Protein AF-A0A849S015-F1 (afdb_monomer)

pLDDT: mean 85.41, std 16.48, range [26.69, 97.62]

Sequence (329 aa):
MKKHLLSAALMAMSLTGFSGNSMAWGPSTTPDLELFMSGATAMDNAITAMFDNLCENTVAEPKDYYRDGTAGASYRAFFCTLTPAKIPGLSASKKVLFIKRSAGGSAQGVNPLVEEAKIDALNIFNNNCVETAVGSRTWNCTINNPNDLLKKNPNIGISDVDPFMFRGPNTPDGFSPITQAGTQLLEIRPVAALLFGLPVTNGLYEALQIVQIDKGTLPSTCTIGSYTEACMPSLSTHQIASLISGQVKKWSEFNVSFNGKNYPLTQYPGVTLPGSDLVHFCKRVAGSGTGAQQYAKFLNSPCTRCALPPIEISADNPIDGPRVLGNSG

Radius of gyration: 27.96 Å; Cα contacts (8 Å, |Δi|>4): 583; chains: 1; bounding box: 60×90×100 Å

Nearest PDB structures (foldseek):
  5d4b-assembly2_B  TM=4.565E-01  e=9.106E-01  Mus musculus
  5d4b-assembly1_A  TM=3.848E-01  e=8.058E-01  Mus musculus
  4zni-assembly1_A  TM=2.402E-01  e=6.707E-01  Oshimavirus P7426
  6mab-assembly1_A  TM=2.841E-01  e=2.016E+00  Chlamydia trachomatis L2/434/Bu
  4zhi-assembly2_B  TM=2.023E-01  e=5.363E+00  Homo sapiens

Solvent-accessible surface area (backbone atoms only — not comparable to full-atom values): 19181 Å² total; per-residue (Å²): 136,85,90,89,82,89,82,89,83,88,80,87,78,80,79,80,66,80,82,65,77,83,56,94,64,52,73,81,63,75,58,78,40,79,45,39,34,24,4,33,53,90,50,49,66,59,52,50,54,47,47,70,64,40,34,39,75,41,96,92,39,51,49,36,39,37,29,36,78,50,94,83,46,46,31,38,34,38,40,26,33,36,36,40,89,58,36,83,88,45,92,58,70,40,38,35,34,38,35,40,29,33,58,71,26,10,36,44,18,36,53,33,61,63,66,71,35,64,42,74,36,76,41,82,58,71,75,44,53,39,67,76,44,95,89,64,46,33,26,37,30,56,80,87,52,80,73,34,41,40,78,40,64,45,79,40,57,37,49,77,47,67,65,67,51,31,22,76,86,22,30,29,89,98,55,79,56,45,42,75,72,46,51,69,76,52,90,85,75,94,84,80,88,82,88,83,82,85,88,72,54,70,65,59,48,33,39,41,29,55,56,29,30,77,68,62,79,26,54,82,83,52,59,80,79,46,82,48,78,78,41,57,61,83,78,54,62,65,62,50,28,33,51,51,40,40,74,35,19,31,42,68,64,41,64,46,78,56,96,94,39,77,39,32,48,65,73,40,87,90,42,76,73,66,99,55,58,54,31,77,44,80,41,53,36,47,13,29,24,71,40,38,49,51,34,38,74,49,30,38,25,79,80,46,95,86,34,50,65,67,50,69,73,44,68,92,78,52,91,75,41,34,41,26,43,76,38,84,123

Mean predicted aligned error: 8.91 Å

Structure (mmCIF, N/CA/C/O backbone):
data_AF-A0A849S015-F1
#
_entry.id   AF-A0A849S015-F1
#
loop_
_atom_site.group_PDB
_atom_site.id
_atom_site.type_symbol
_atom_site.label_atom_id
_atom_site.label_alt_id
_atom_site.label_comp_id
_atom_site.label_asym_id
_atom_site.label_entity_id
_atom_site.label_seq_id
_atom_site.pdbx_PDB_ins_code
_atom_site.Cartn_x
_atom_site.Cartn_y
_atom_site.Cartn_z
_atom_site.occupancy
_atom_site.B_iso_or_equiv
_atom_site.auth_seq_id
_atom_site.auth_comp_id
_atom_site.auth_asym_id
_atom_site.auth_atom_id
_atom_site.pdbx_PDB_model_num
ATOM 1 N N . MET A 1 1 ? 19.495 65.029 -60.255 1.00 34.22 1 MET A N 1
ATOM 2 C CA . MET A 1 1 ? 18.711 64.360 -61.316 1.00 34.22 1 MET A CA 1
ATOM 3 C C . MET A 1 1 ? 18.109 63.077 -60.757 1.00 34.22 1 MET A C 1
ATOM 5 O O . MET A 1 1 ? 18.848 62.294 -60.190 1.00 34.22 1 MET A O 1
ATOM 9 N N . LYS A 1 2 ? 16.786 62.937 -60.929 1.00 30.64 2 LYS A N 1
ATOM 10 C CA . LYS A 1 2 ? 15.912 61.744 -60.860 1.00 30.64 2 LYS A CA 1
ATOM 11 C C . LYS A 1 2 ? 15.827 60.906 -59.563 1.00 30.64 2 LYS A C 1
ATOM 13 O O . LYS A 1 2 ? 16.714 60.146 -59.209 1.00 30.64 2 LYS A O 1
ATOM 18 N N . LYS A 1 3 ? 14.642 61.023 -58.946 1.00 34.97 3 LYS A N 1
ATOM 19 C CA . LYS A 1 3 ? 13.979 60.094 -58.013 1.00 34.97 3 LYS A CA 1
ATOM 20 C C . LYS A 1 3 ? 13.543 58.814 -58.743 1.00 34.97 3 LYS A C 1
ATOM 22 O O . LYS A 1 3 ? 13.120 58.942 -59.885 1.00 34.97 3 LYS A O 1
ATOM 27 N N . HIS A 1 4 ? 13.476 57.678 -58.040 1.00 31.83 4 HIS A N 1
ATOM 28 C CA . HIS A 1 4 ? 12.376 56.704 -58.143 1.00 31.83 4 HIS A CA 1
ATOM 29 C C . HIS A 1 4 ? 12.172 55.972 -56.800 1.00 31.83 4 HIS A C 1
ATOM 31 O O . HIS A 1 4 ? 13.123 55.682 -56.083 1.00 31.83 4 HIS A O 1
ATOM 37 N N . LEU A 1 5 ? 10.895 55.776 -56.469 1.00 33.75 5 LEU A N 1
ATOM 38 C CA . LEU A 1 5 ? 10.288 55.172 -55.276 1.00 33.75 5 LEU A CA 1
ATOM 39 C C . LEU A 1 5 ? 9.771 53.750 -55.602 1.00 33.75 5 LEU A C 1
ATOM 41 O O . LEU A 1 5 ? 9.531 53.484 -56.778 1.00 33.75 5 LEU A O 1
ATOM 45 N N . LEU A 1 6 ? 9.450 52.977 -54.541 1.00 32.50 6 LEU A N 1
ATOM 46 C CA . LEU A 1 6 ? 8.615 51.741 -54.461 1.00 32.50 6 LEU A CA 1
ATOM 47 C C . LEU A 1 6 ? 9.339 50.416 -54.823 1.00 32.50 6 LEU A C 1
ATOM 49 O O . LEU A 1 6 ? 10.127 50.404 -55.753 1.00 32.50 6 LEU A O 1
ATOM 53 N N . SER A 1 7 ? 9.150 49.247 -54.183 1.00 28.83 7 SER A N 1
ATOM 54 C CA . SER A 1 7 ? 8.175 48.754 -53.190 1.00 28.83 7 SER A CA 1
ATOM 55 C C . SER A 1 7 ? 8.634 47.418 -52.546 1.00 28.83 7 SER A C 1
ATOM 57 O O . SER A 1 7 ? 9.369 46.659 -53.163 1.00 28.83 7 SER A O 1
ATOM 59 N N . ALA A 1 8 ? 8.138 47.171 -51.323 1.00 27.78 8 ALA A N 1
ATOM 60 C CA . ALA A 1 8 ? 7.827 45.927 -50.584 1.00 27.78 8 ALA A CA 1
ATOM 61 C C . ALA A 1 8 ? 8.315 44.525 -51.041 1.00 27.78 8 ALA A C 1
ATOM 63 O O . ALA A 1 8 ? 8.028 44.102 -52.154 1.00 27.78 8 ALA A O 1
ATOM 64 N N . ALA A 1 9 ? 8.790 43.718 -50.074 1.00 26.69 9 ALA A N 1
ATOM 65 C CA . ALA A 1 9 ? 8.312 42.339 -49.867 1.00 26.69 9 ALA A CA 1
ATOM 66 C C . ALA A 1 9 ? 8.633 41.824 -48.446 1.00 26.69 9 ALA A C 1
ATOM 68 O O . ALA A 1 9 ? 9.772 41.874 -47.987 1.00 26.69 9 ALA A O 1
ATOM 69 N N . LEU A 1 10 ? 7.594 41.325 -47.770 1.00 28.83 10 LEU A N 1
ATOM 70 C CA . LEU A 1 10 ? 7.641 40.520 -46.552 1.00 28.83 10 LEU A CA 1
ATOM 71 C C . LEU A 1 10 ? 8.342 39.175 -46.797 1.00 28.83 10 LEU A C 1
ATOM 73 O O . LEU A 1 10 ? 8.075 38.526 -47.805 1.00 28.83 10 LEU A O 1
ATOM 77 N N . MET A 1 11 ? 9.075 38.677 -45.798 1.00 29.56 11 MET A N 1
ATOM 78 C CA . MET A 1 11 ? 9.026 37.249 -45.467 1.00 29.56 11 MET A CA 1
ATOM 79 C C . MET A 1 11 ? 9.349 37.030 -43.985 1.00 29.56 11 MET A C 1
ATOM 81 O O . MET A 1 11 ? 10.497 36.884 -43.574 1.00 29.56 11 MET A O 1
ATOM 85 N N . ALA A 1 12 ? 8.291 37.019 -43.173 1.00 31.31 12 ALA A N 1
ATOM 86 C CA . ALA A 1 12 ? 8.286 36.305 -41.910 1.00 31.31 12 ALA A CA 1
ATOM 87 C C . ALA A 1 12 ? 8.310 34.808 -42.247 1.00 31.31 12 ALA A C 1
ATOM 89 O O . ALA A 1 12 ? 7.298 34.256 -42.672 1.00 31.31 12 ALA A O 1
ATOM 90 N N . MET A 1 13 ? 9.465 34.160 -42.107 1.00 31.84 13 MET A N 1
ATOM 91 C CA . MET A 1 13 ? 9.516 32.702 -42.069 1.00 31.84 13 MET A CA 1
ATOM 92 C C . MET A 1 13 ? 9.289 32.255 -40.631 1.00 31.84 13 MET A C 1
ATOM 94 O O . MET A 1 13 ? 10.178 32.269 -39.783 1.00 31.84 13 MET A O 1
ATOM 98 N N . SER A 1 14 ? 8.038 31.883 -40.389 1.00 32.19 14 SER A N 1
ATOM 99 C CA . SER A 1 14 ? 7.600 31.004 -39.321 1.00 32.19 14 SER A CA 1
ATOM 100 C C . SER A 1 14 ? 8.432 29.720 -39.321 1.00 32.19 14 SER A C 1
ATOM 102 O O . SER A 1 14 ? 8.139 28.774 -40.051 1.00 32.19 14 SER A O 1
ATOM 104 N N . LEU A 1 15 ? 9.445 29.655 -38.462 1.00 31.91 15 LEU A N 1
ATOM 105 C CA . LEU A 1 15 ? 9.939 28.385 -37.944 1.00 31.91 15 LEU A CA 1
ATOM 106 C C . LEU A 1 15 ? 8.984 27.938 -36.836 1.00 31.91 15 LEU A C 1
ATOM 108 O O . LEU A 1 15 ? 9.308 27.946 -35.653 1.00 31.91 15 LEU A O 1
ATOM 112 N N . THR A 1 16 ? 7.787 27.506 -37.237 1.00 34.41 16 THR A N 1
ATOM 113 C CA . THR A 1 16 ? 7.068 26.456 -36.511 1.00 34.41 16 THR A CA 1
ATOM 114 C C . THR A 1 16 ? 7.844 25.160 -36.738 1.00 34.41 16 THR A C 1
ATOM 116 O O . THR A 1 16 ? 7.446 24.293 -37.514 1.00 34.41 16 THR A O 1
ATOM 119 N N . GLY A 1 17 ? 9.028 25.084 -36.131 1.00 31.55 17 GLY A N 1
ATOM 120 C CA . GLY A 1 17 ? 9.749 23.840 -35.960 1.00 31.55 17 GLY A CA 1
ATOM 121 C C . GLY A 1 17 ? 8.963 23.027 -34.952 1.00 31.55 17 GLY A C 1
ATOM 122 O O . GLY A 1 17 ? 8.793 23.451 -33.812 1.00 31.55 17 GLY A O 1
ATOM 123 N N . PHE A 1 18 ? 8.433 21.899 -35.404 1.00 34.56 18 PHE A N 1
ATOM 124 C CA . PHE A 1 18 ? 7.839 20.883 -34.556 1.00 34.56 18 PHE A CA 1
ATOM 125 C C . PHE A 1 18 ? 8.774 20.626 -33.370 1.00 34.56 18 PHE A C 1
ATOM 127 O O . PHE A 1 18 ? 9.869 20.091 -33.539 1.00 34.56 18 PHE A O 1
ATOM 134 N N . SER A 1 19 ? 8.352 21.022 -32.171 1.00 34.88 19 SER A N 1
ATOM 135 C CA . SER A 1 19 ? 8.912 20.509 -30.930 1.00 34.88 19 SER A CA 1
ATOM 136 C C . SER A 1 19 ? 8.559 19.025 -30.874 1.00 34.88 19 SER A C 1
ATOM 138 O O . SER A 1 19 ? 7.511 18.642 -30.355 1.00 34.88 19 SER A O 1
ATOM 140 N N . GLY A 1 20 ? 9.385 18.189 -31.502 1.00 40.59 20 GLY A N 1
ATOM 141 C CA . GLY A 1 20 ? 9.352 16.755 -31.263 1.00 40.59 20 GLY A CA 1
ATOM 142 C C . GLY A 1 20 ? 9.589 16.509 -29.776 1.00 40.59 20 GLY A C 1
ATOM 143 O O . GLY A 1 20 ? 10.428 17.176 -29.169 1.00 40.59 20 GLY A O 1
ATOM 144 N N . ASN A 1 21 ? 8.833 15.583 -29.184 1.00 42.88 21 ASN A N 1
ATOM 145 C CA . ASN A 1 21 ? 9.059 15.130 -27.814 1.00 42.88 21 ASN A CA 1
ATOM 146 C C . ASN A 1 21 ? 10.525 14.679 -27.694 1.00 42.88 21 ASN A C 1
ATOM 148 O O . ASN A 1 21 ? 10.929 13.686 -28.296 1.00 42.88 21 ASN A O 1
ATOM 152 N N . SER A 1 22 ? 11.338 15.456 -26.980 1.00 39.03 22 SER A N 1
ATOM 153 C CA . SER A 1 22 ? 12.787 15.275 -26.856 1.00 39.03 22 SER A CA 1
ATOM 154 C C . SER A 1 22 ? 13.111 14.129 -25.886 1.00 39.03 22 SER A C 1
ATOM 156 O O . SER A 1 22 ? 13.629 14.360 -24.793 1.00 39.03 22 SER A O 1
ATOM 158 N N . MET A 1 23 ? 12.783 12.885 -26.244 1.00 51.78 23 MET A N 1
ATOM 159 C CA . MET A 1 23 ? 13.174 11.712 -25.448 1.00 51.78 23 MET A CA 1
ATOM 160 C C . MET A 1 23 ? 14.702 11.594 -25.408 1.00 51.78 23 MET A C 1
ATOM 162 O O . MET A 1 23 ? 15.351 11.736 -26.443 1.00 51.78 23 MET A O 1
ATOM 166 N N . ALA A 1 24 ? 15.296 11.384 -24.224 1.00 50.00 24 ALA A N 1
ATOM 167 C CA . ALA A 1 24 ? 16.752 11.220 -24.103 1.00 50.00 24 ALA A CA 1
ATOM 168 C C . ALA A 1 24 ? 17.221 9.954 -24.833 1.00 50.00 24 ALA A C 1
ATOM 170 O O . ALA A 1 24 ? 18.270 9.950 -25.475 1.00 50.00 24 ALA A O 1
ATOM 171 N N . TRP A 1 25 ? 16.381 8.920 -24.795 1.00 59.88 25 TRP A N 1
ATOM 172 C CA . TRP A 1 25 ? 16.496 7.706 -25.586 1.00 59.88 25 TRP A CA 1
ATOM 173 C C . TRP A 1 25 ? 15.295 7.627 -26.536 1.00 59.88 25 TRP A C 1
ATOM 175 O O . TRP A 1 25 ? 14.149 7.573 -26.102 1.00 59.88 25 TRP A O 1
ATOM 185 N N . GLY A 1 26 ? 15.539 7.655 -27.851 1.00 56.97 26 GLY A N 1
ATOM 186 C CA . GLY A 1 26 ? 14.467 7.539 -28.849 1.00 56.97 26 GLY A CA 1
ATOM 187 C C . GLY A 1 26 ? 13.719 6.200 -28.739 1.00 56.97 26 GLY A C 1
ATOM 188 O O . GLY A 1 26 ? 14.275 5.247 -28.186 1.00 56.97 26 GLY A O 1
ATOM 189 N N . PRO A 1 27 ? 12.517 6.068 -29.336 1.00 55.00 27 PRO A N 1
ATOM 190 C CA . PRO A 1 27 ? 11.706 4.845 -29.256 1.00 55.00 27 PRO A CA 1
ATOM 191 C C . PRO A 1 27 ? 12.386 3.627 -29.918 1.00 55.00 27 PRO A C 1
ATOM 193 O O . PRO A 1 27 ? 11.921 2.500 -29.798 1.00 55.00 27 PRO A O 1
ATOM 196 N N . SER A 1 28 ? 13.504 3.858 -30.614 1.00 56.53 28 SER A N 1
ATOM 197 C CA . SER A 1 28 ? 14.385 2.866 -31.228 1.00 56.53 28 SER A CA 1
ATOM 198 C C . SER A 1 28 ? 15.545 2.405 -30.335 1.00 56.53 28 SER A C 1
ATOM 200 O O . SER A 1 28 ? 16.305 1.533 -30.748 1.00 56.53 28 SER A O 1
ATOM 202 N N . THR A 1 29 ? 15.744 2.992 -29.150 1.00 75.06 29 THR A N 1
ATOM 203 C CA . THR A 1 29 ? 16.785 2.531 -28.221 1.00 75.06 29 THR A CA 1
ATOM 204 C C . THR A 1 29 ? 16.309 1.263 -27.534 1.00 75.06 29 THR A C 1
ATOM 206 O O . THR A 1 29 ? 15.454 1.306 -26.652 1.00 75.06 29 THR A O 1
ATOM 209 N N . THR A 1 30 ? 16.890 0.130 -27.912 1.00 80.44 30 THR A N 1
ATOM 210 C CA . THR A 1 30 ? 16.616 -1.145 -27.252 1.00 80.44 30 THR A CA 1
ATOM 211 C C . THR A 1 30 ? 17.413 -1.240 -25.946 1.00 80.44 30 THR A C 1
ATOM 213 O O . THR A 1 30 ? 18.630 -1.030 -25.974 1.00 80.44 30 THR A O 1
ATOM 216 N N . PRO A 1 31 ? 16.771 -1.526 -24.799 1.00 90.12 31 PRO A N 1
ATOM 217 C CA . PRO A 1 31 ? 17.493 -1.828 -23.569 1.00 90.12 31 PRO A CA 1
ATOM 218 C C . PRO A 1 31 ? 18.252 -3.157 -23.711 1.00 90.12 31 PRO A C 1
ATOM 220 O O . PRO A 1 31 ? 17.770 -4.084 -24.360 1.00 90.12 31 PRO A O 1
ATOM 223 N N . ASP A 1 32 ? 19.414 -3.273 -23.065 1.00 91.81 32 ASP A N 1
ATOM 224 C CA . ASP A 1 32 ? 20.137 -4.548 -22.961 1.00 91.81 32 ASP A CA 1
ATOM 225 C C . ASP A 1 32 ? 19.404 -5.529 -22.034 1.00 91.81 32 ASP A C 1
ATOM 227 O O . ASP A 1 32 ? 19.517 -6.745 -22.182 1.00 91.81 32 ASP A O 1
ATOM 231 N N . LEU A 1 33 ? 18.683 -4.988 -21.048 1.00 90.50 33 LEU A N 1
ATOM 232 C CA . LEU A 1 33 ? 17.903 -5.739 -20.075 1.00 90.50 33 LEU A CA 1
ATOM 233 C C . LEU A 1 33 ? 16.595 -5.009 -19.779 1.00 90.50 33 LEU A C 1
ATOM 235 O O . LEU A 1 33 ? 16.590 -3.813 -19.484 1.00 90.50 33 LEU A O 1
ATOM 239 N N . GLU A 1 34 ? 15.498 -5.757 -19.784 1.00 92.44 34 GLU A N 1
ATOM 240 C CA . GLU A 1 34 ? 14.219 -5.294 -19.265 1.00 92.44 34 GLU A CA 1
ATOM 241 C C . GLU A 1 34 ? 13.879 -6.067 -17.989 1.00 92.44 34 GLU A C 1
ATOM 243 O O . GLU A 1 34 ? 13.927 -7.296 -17.967 1.00 92.44 34 GLU A O 1
ATOM 248 N N . LEU A 1 35 ? 13.546 -5.343 -16.925 1.00 94.25 35 LEU A N 1
ATOM 249 C CA . LEU A 1 35 ? 13.088 -5.904 -15.661 1.00 94.25 35 LEU A CA 1
ATOM 250 C C . LEU A 1 35 ? 11.672 -5.420 -15.394 1.00 94.25 35 LEU A C 1
ATOM 252 O O . LEU A 1 35 ? 11.436 -4.215 -15.322 1.00 94.25 35 LEU A O 1
ATOM 256 N N . PHE A 1 36 ? 10.743 -6.351 -15.192 1.00 95.94 36 PHE A N 1
ATOM 257 C CA . PHE A 1 36 ? 9.376 -6.010 -14.828 1.00 95.94 36 PHE A CA 1
ATOM 258 C C . PHE A 1 36 ? 9.058 -6.435 -13.392 1.00 95.94 36 PHE A C 1
ATOM 260 O O . PHE A 1 36 ? 9.027 -7.624 -13.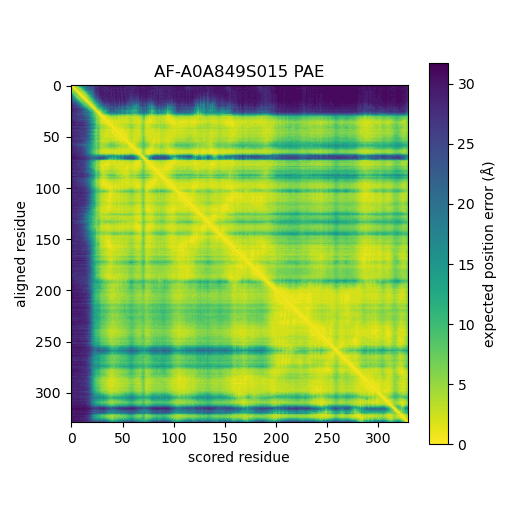066 1.00 95.94 36 PHE A O 1
ATOM 267 N N . MET A 1 37 ? 8.815 -5.440 -12.536 1.00 95.88 37 MET A N 1
ATOM 268 C CA . MET A 1 37 ? 8.411 -5.605 -11.146 1.00 95.88 37 MET A CA 1
ATOM 269 C C . MET A 1 37 ? 6.933 -5.257 -10.950 1.00 95.88 37 MET A C 1
ATOM 271 O O . MET A 1 37 ? 6.424 -4.268 -11.480 1.00 95.88 37 MET A O 1
ATOM 275 N N . SER A 1 38 ? 6.254 -6.022 -10.103 1.00 95.56 38 SER A N 1
ATOM 276 C CA . SER A 1 38 ? 4.865 -5.775 -9.709 1.00 95.56 38 SER A CA 1
ATOM 277 C C . SER A 1 38 ? 4.685 -5.793 -8.194 1.00 95.56 38 SER A C 1
ATOM 279 O O . SER A 1 38 ? 5.522 -6.334 -7.471 1.00 95.56 38 SER A O 1
ATOM 281 N N . GLY A 1 39 ? 3.610 -5.174 -7.703 1.00 93.75 39 GLY A N 1
ATOM 282 C CA . GLY A 1 39 ? 3.178 -5.301 -6.311 1.00 93.75 39 GLY A CA 1
ATOM 283 C C . GLY A 1 39 ? 3.099 -3.990 -5.544 1.00 93.75 39 GLY A C 1
ATOM 284 O O . GLY A 1 39 ? 2.750 -2.953 -6.109 1.00 93.75 39 GLY A O 1
ATOM 285 N N . ALA A 1 40 ? 3.405 -4.055 -4.248 1.00 91.00 40 ALA A N 1
ATOM 286 C CA . ALA A 1 40 ? 3.131 -3.018 -3.257 1.00 91.00 40 ALA A CA 1
ATOM 287 C C . ALA A 1 40 ? 3.590 -1.612 -3.683 1.00 91.00 40 ALA A C 1
ATOM 289 O O . ALA A 1 40 ? 4.659 -1.438 -4.274 1.00 91.00 40 ALA A O 1
ATOM 290 N N . THR A 1 41 ? 2.777 -0.609 -3.344 1.00 89.31 41 THR A N 1
ATOM 291 C CA . THR A 1 41 ? 3.056 0.813 -3.611 1.00 89.31 41 THR A CA 1
ATOM 292 C C . THR A 1 41 ? 3.886 1.467 -2.514 1.00 89.31 41 THR A C 1
ATOM 294 O O . THR A 1 41 ? 4.577 2.453 -2.756 1.00 89.31 41 THR A O 1
ATOM 297 N N . ALA A 1 42 ? 3.856 0.910 -1.300 1.00 86.50 42 ALA A N 1
ATOM 298 C CA . ALA A 1 42 ? 4.523 1.482 -0.133 1.00 86.50 42 ALA A CA 1
ATOM 299 C C . ALA A 1 42 ? 6.049 1.602 -0.311 1.00 86.50 42 ALA A C 1
ATOM 301 O O . ALA A 1 42 ? 6.681 2.462 0.297 1.00 86.50 42 ALA A O 1
ATOM 302 N N . MET A 1 43 ? 6.627 0.785 -1.195 1.00 86.38 43 MET A N 1
ATOM 303 C CA . MET A 1 43 ? 8.051 0.786 -1.525 1.00 86.38 43 MET A CA 1
ATOM 304 C C . MET A 1 43 ? 8.411 1.648 -2.740 1.00 86.38 43 MET A C 1
ATOM 306 O O . MET A 1 43 ? 9.590 1.751 -3.066 1.00 86.38 43 MET A O 1
ATOM 310 N N . ASP A 1 44 ? 7.451 2.287 -3.413 1.00 89.12 44 ASP A N 1
ATOM 311 C CA . ASP A 1 44 ? 7.710 2.972 -4.687 1.00 89.12 44 ASP A CA 1
ATOM 312 C C . ASP A 1 44 ? 8.735 4.108 -4.548 1.00 89.12 44 ASP A C 1
ATOM 314 O O . ASP A 1 44 ? 9.616 4.261 -5.397 1.00 89.12 44 ASP A O 1
ATOM 318 N N . ASN A 1 45 ? 8.675 4.871 -3.453 1.00 88.50 45 ASN A N 1
ATOM 319 C CA . ASN A 1 45 ? 9.639 5.941 -3.184 1.00 88.50 45 ASN A CA 1
ATOM 320 C C . ASN A 1 45 ? 11.037 5.383 -2.886 1.00 88.50 45 ASN A C 1
ATOM 322 O O . ASN A 1 45 ? 12.028 5.937 -3.353 1.00 88.50 45 ASN A O 1
ATOM 326 N N . ALA A 1 46 ? 11.125 4.266 -2.157 1.00 88.75 46 ALA A N 1
ATOM 327 C CA . ALA A 1 46 ? 12.395 3.597 -1.891 1.00 88.75 46 ALA A CA 1
ATOM 328 C C . ALA A 1 46 ? 12.994 2.989 -3.170 1.00 88.75 46 ALA A C 1
ATOM 330 O O . ALA A 1 46 ? 14.194 3.101 -3.392 1.00 88.75 46 ALA A O 1
ATOM 331 N N . ILE A 1 47 ? 12.164 2.411 -4.047 1.00 90.12 47 ILE A N 1
ATOM 332 C CA . ILE A 1 47 ? 12.584 1.916 -5.366 1.00 90.12 47 ILE A CA 1
ATOM 333 C C . ILE A 1 47 ? 13.069 3.076 -6.241 1.00 90.12 47 ILE A C 1
ATOM 335 O O . ILE A 1 47 ? 14.109 2.964 -6.881 1.00 90.12 47 ILE A O 1
ATOM 339 N N . THR A 1 48 ? 12.359 4.206 -6.234 1.00 90.25 48 THR A N 1
ATOM 340 C CA . THR A 1 48 ? 12.778 5.418 -6.956 1.00 90.25 48 THR A CA 1
ATOM 341 C C . THR A 1 48 ? 14.149 5.882 -6.467 1.00 90.25 48 THR A C 1
ATOM 343 O O . THR A 1 48 ? 15.075 6.001 -7.265 1.00 90.25 48 THR A O 1
ATOM 346 N N . ALA A 1 49 ? 14.322 6.019 -5.150 1.00 90.69 49 ALA A N 1
ATOM 347 C CA . ALA A 1 49 ? 15.597 6.391 -4.545 1.00 90.69 49 ALA A CA 1
ATOM 348 C C . ALA A 1 49 ? 16.709 5.362 -4.826 1.00 90.69 49 ALA A C 1
ATOM 350 O O . ALA A 1 49 ? 17.870 5.727 -4.995 1.00 90.69 49 ALA A O 1
ATOM 351 N N . MET A 1 50 ? 16.380 4.071 -4.908 1.00 90.50 50 MET A N 1
ATOM 352 C CA . MET A 1 50 ? 17.331 3.036 -5.309 1.00 90.50 50 MET A CA 1
ATOM 353 C C . MET A 1 50 ? 17.837 3.292 -6.734 1.00 90.50 50 MET A C 1
ATOM 355 O O . MET A 1 50 ? 19.047 3.335 -6.944 1.00 90.50 50 MET A O 1
ATOM 359 N N . PHE A 1 51 ? 16.948 3.530 -7.702 1.00 90.56 51 PHE A N 1
ATOM 360 C CA . PHE A 1 51 ? 17.358 3.841 -9.076 1.00 90.56 51 PHE A CA 1
ATOM 361 C C . PHE A 1 51 ? 18.092 5.178 -9.192 1.00 90.56 51 PHE A C 1
ATOM 363 O O . PHE A 1 51 ? 19.019 5.283 -9.991 1.00 90.56 51 PHE A O 1
ATOM 370 N N . ASP A 1 52 ? 17.777 6.164 -8.351 1.00 89.56 52 ASP A N 1
ATOM 371 C CA . ASP A 1 52 ? 18.550 7.409 -8.274 1.00 89.56 52 ASP A CA 1
ATOM 372 C C . ASP A 1 52 ? 20.021 7.167 -7.900 1.00 89.56 52 ASP A C 1
ATOM 374 O O . ASP A 1 52 ? 20.898 7.902 -8.353 1.00 89.56 52 ASP A O 1
ATOM 378 N N . ASN A 1 53 ? 20.301 6.128 -7.108 1.00 90.12 53 ASN A N 1
ATOM 379 C CA . ASN A 1 53 ? 21.656 5.769 -6.694 1.00 90.12 53 ASN A CA 1
ATOM 380 C C . ASN A 1 53 ? 22.362 4.825 -7.677 1.00 90.12 53 ASN A C 1
ATOM 382 O O . ASN A 1 53 ? 23.569 4.970 -7.894 1.00 90.12 53 ASN A O 1
ATOM 386 N N . LEU A 1 54 ? 21.631 3.861 -8.247 1.00 92.12 54 LEU A N 1
ATOM 387 C CA . LEU A 1 54 ? 22.185 2.819 -9.119 1.00 92.12 54 LEU A CA 1
ATOM 388 C C . LEU A 1 54 ? 22.421 3.289 -10.557 1.00 92.12 54 LEU A C 1
ATOM 390 O O . LEU A 1 54 ? 23.348 2.807 -11.209 1.00 92.12 54 LEU A O 1
ATOM 394 N N . CYS A 1 55 ? 21.588 4.200 -11.060 1.00 92.31 55 CYS A N 1
ATOM 395 C CA . CYS A 1 55 ? 21.727 4.719 -12.411 1.00 92.31 55 CYS A CA 1
ATOM 396 C C . CYS A 1 55 ? 22.928 5.658 -12.527 1.00 92.31 55 CYS A C 1
ATOM 398 O O . CYS A 1 55 ? 23.159 6.522 -11.675 1.00 92.31 55 CYS A O 1
ATOM 400 N N . GLU A 1 56 ? 23.651 5.542 -13.636 1.00 90.62 56 GLU A N 1
ATOM 401 C CA . GLU A 1 56 ? 24.464 6.648 -14.119 1.00 90.62 56 GLU A CA 1
ATOM 402 C C . GLU A 1 56 ? 23.550 7.829 -14.464 1.00 90.62 56 GLU A C 1
ATOM 404 O O . GLU A 1 56 ? 22.429 7.641 -14.947 1.00 90.62 56 GLU A O 1
ATOM 409 N N . ASN A 1 57 ? 24.000 9.045 -14.155 1.00 87.31 57 ASN A N 1
ATOM 410 C CA . ASN A 1 57 ? 23.205 10.248 -14.391 1.00 87.31 57 ASN A CA 1
ATOM 411 C C . ASN A 1 57 ? 24.099 11.413 -14.815 1.00 87.31 57 ASN A C 1
ATOM 413 O O . ASN A 1 57 ? 24.272 12.400 -14.097 1.00 87.31 57 ASN A O 1
ATOM 417 N N . THR A 1 58 ? 24.703 11.260 -15.989 1.00 85.31 58 THR A N 1
ATOM 418 C CA . THR A 1 58 ? 25.530 12.288 -16.629 1.00 85.31 58 THR A CA 1
ATOM 419 C C . THR A 1 58 ? 24.847 12.806 -17.890 1.00 85.31 58 THR A C 1
ATOM 421 O O . THR A 1 58 ? 23.854 12.252 -18.349 1.00 85.31 58 THR A O 1
ATOM 424 N N . VAL A 1 59 ? 25.394 13.862 -18.496 1.00 79.50 59 VAL A N 1
ATOM 425 C CA . VAL A 1 59 ? 24.892 14.366 -19.788 1.00 79.50 59 VAL A CA 1
ATOM 426 C C . VAL A 1 59 ? 24.990 13.299 -20.889 1.00 79.50 59 VAL A C 1
ATOM 428 O O . VAL A 1 59 ? 24.123 13.247 -21.756 1.00 79.50 59 VAL A O 1
ATOM 431 N N . ALA A 1 60 ? 26.025 12.451 -20.849 1.00 79.25 60 ALA A N 1
ATOM 432 C CA . ALA A 1 60 ? 26.239 11.383 -21.827 1.00 79.25 60 ALA A CA 1
ATOM 433 C C . ALA A 1 60 ? 25.390 10.133 -21.544 1.00 79.25 60 ALA A C 1
ATOM 435 O O . ALA A 1 60 ? 24.975 9.454 -22.476 1.00 79.25 60 ALA A O 1
ATOM 436 N N . GLU A 1 61 ? 25.118 9.854 -20.268 1.00 81.56 61 GLU A N 1
ATOM 437 C CA . GLU A 1 61 ? 24.352 8.697 -19.798 1.00 81.56 61 GLU A CA 1
ATOM 438 C C . GLU A 1 61 ? 23.256 9.181 -18.832 1.00 81.56 61 GLU A C 1
ATOM 440 O O . GLU A 1 61 ? 23.433 9.101 -17.611 1.00 81.56 61 GLU A O 1
ATOM 445 N N . PRO A 1 62 ? 22.162 9.778 -19.348 1.00 84.31 62 PRO A N 1
ATOM 446 C CA . PRO A 1 62 ? 21.092 10.305 -18.514 1.00 84.31 62 PRO A CA 1
ATOM 447 C C . PRO A 1 62 ? 20.158 9.192 -18.031 1.00 84.31 62 PRO A C 1
ATOM 449 O O . PRO A 1 62 ? 19.940 8.186 -18.713 1.00 84.31 62 PRO A O 1
ATOM 452 N N . LYS A 1 63 ? 19.537 9.426 -16.874 1.00 90.50 63 LYS A N 1
ATOM 453 C CA . LYS A 1 63 ? 18.438 8.610 -16.352 1.00 90.50 63 LYS A CA 1
ATOM 454 C C . LYS A 1 63 ? 17.099 9.252 -16.705 1.00 90.50 63 LYS A C 1
ATOM 456 O O . LYS A 1 63 ? 16.829 10.368 -16.268 1.00 90.50 63 LYS A O 1
ATOM 461 N N . ASP A 1 64 ? 16.242 8.506 -17.392 1.00 91.62 64 ASP A N 1
ATOM 462 C CA . ASP A 1 64 ? 14.845 8.873 -17.605 1.00 91.62 64 ASP A CA 1
ATOM 463 C C . ASP A 1 64 ? 13.929 8.209 -16.574 1.00 91.62 64 ASP A C 1
ATOM 465 O O . ASP A 1 64 ? 14.055 7.018 -16.276 1.00 91.62 64 ASP A O 1
ATOM 469 N N . TYR A 1 65 ? 12.968 8.978 -16.067 1.00 92.44 65 TYR A N 1
ATOM 470 C CA . TYR A 1 65 ? 11.909 8.507 -15.183 1.00 92.44 65 TYR A CA 1
ATOM 471 C C . TYR A 1 65 ? 10.539 8.714 -15.830 1.00 92.44 65 TYR A C 1
ATOM 473 O O . TYR A 1 65 ? 10.133 9.842 -16.090 1.00 92.44 65 TYR A O 1
ATOM 481 N N . TYR A 1 66 ? 9.812 7.628 -16.060 1.00 92.44 66 TYR A N 1
ATOM 482 C CA . TYR A 1 66 ? 8.484 7.609 -16.662 1.00 92.44 66 TYR A CA 1
ATOM 483 C C . TYR A 1 66 ? 7.433 7.308 -15.600 1.00 92.44 66 TYR A C 1
ATOM 485 O O . TYR A 1 66 ? 7.640 6.441 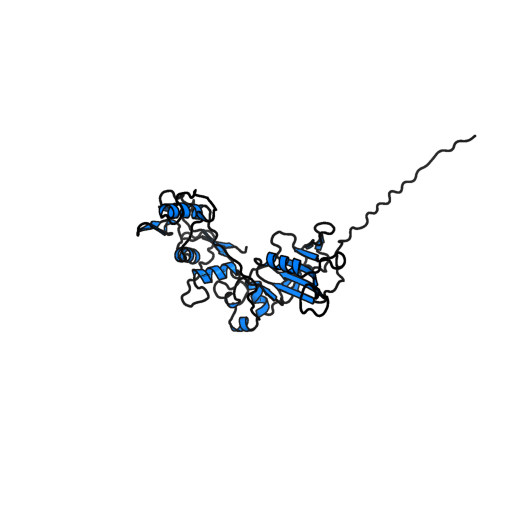-14.749 1.00 92.44 66 TYR A O 1
ATOM 493 N N . ARG A 1 67 ? 6.291 7.991 -15.661 1.00 91.38 67 ARG A N 1
ATOM 494 C CA . ARG A 1 67 ? 5.149 7.773 -14.764 1.00 91.38 67 ARG A CA 1
ATOM 495 C C . ARG A 1 67 ? 3.829 8.055 -15.465 1.00 91.38 67 ARG A C 1
ATOM 497 O O . ARG A 1 67 ? 3.783 8.906 -16.349 1.00 91.38 67 ARG A O 1
ATOM 504 N N . ASP A 1 68 ? 2.744 7.421 -15.040 1.00 89.12 68 ASP A N 1
ATOM 505 C CA . ASP A 1 68 ? 1.405 7.907 -15.376 1.00 89.12 68 ASP A CA 1
ATOM 506 C C . ASP A 1 68 ? 1.113 9.238 -14.658 1.00 89.12 68 ASP A C 1
ATOM 508 O O . ASP A 1 68 ? 1.569 9.489 -13.541 1.00 89.12 68 ASP A O 1
ATOM 512 N N . GLY A 1 69 ? 0.420 10.148 -15.350 1.00 66.94 69 GLY A N 1
ATOM 513 C CA . GLY A 1 69 ? 0.345 11.584 -15.031 1.00 66.94 69 GLY A CA 1
ATOM 514 C C . GLY A 1 69 ? -0.370 11.996 -13.733 1.00 66.94 69 GLY A C 1
ATOM 515 O O . GLY A 1 69 ? -0.569 13.190 -13.517 1.00 66.94 69 GLY A O 1
ATOM 516 N N . THR A 1 70 ? -0.748 11.063 -12.861 1.00 56.47 70 THR A N 1
ATOM 517 C CA . THR A 1 70 ? -1.427 11.332 -11.584 1.00 56.47 70 THR A CA 1
ATOM 518 C C . THR A 1 70 ? -0.522 11.063 -10.382 1.00 56.47 70 THR A C 1
ATOM 520 O O . THR A 1 70 ? 0.283 10.131 -10.367 1.00 56.47 70 THR A O 1
ATOM 523 N N . ALA A 1 71 ? -0.658 11.878 -9.329 1.00 41.62 71 ALA A N 1
ATOM 524 C CA . ALA A 1 71 ? -0.069 11.567 -8.028 1.00 41.62 71 ALA A CA 1
ATOM 525 C C . ALA A 1 71 ? -0.606 10.203 -7.552 1.00 41.62 71 ALA A C 1
ATOM 527 O O . ALA A 1 71 ? -1.814 9.994 -7.557 1.00 41.62 71 ALA A O 1
ATOM 528 N N . GLY A 1 72 ? 0.282 9.268 -7.200 1.00 53.75 72 GLY A N 1
ATOM 529 C CA . GLY A 1 72 ? -0.097 7.865 -6.964 1.00 53.75 72 GLY A CA 1
ATOM 530 C C . GLY A 1 72 ? 0.025 6.946 -8.189 1.00 53.75 72 GLY A C 1
ATOM 531 O O . GLY A 1 72 ? -0.595 5.890 -8.201 1.00 53.75 72 GLY A O 1
ATOM 532 N N . ALA A 1 73 ? 0.823 7.346 -9.187 1.00 71.88 73 ALA A N 1
ATOM 533 C CA . ALA A 1 73 ? 1.182 6.603 -10.396 1.00 71.88 73 ALA A CA 1
ATOM 534 C C . ALA A 1 73 ? 1.115 5.064 -10.259 1.00 71.88 73 ALA A C 1
ATOM 536 O O . ALA A 1 73 ? 1.912 4.453 -9.540 1.00 71.88 73 ALA A O 1
ATOM 537 N N . SER A 1 74 ? 0.168 4.435 -10.964 1.00 88.56 74 SER A N 1
ATOM 538 C CA . SER A 1 74 ? 0.036 2.973 -11.039 1.00 88.56 74 SER A CA 1
ATOM 539 C C . SER A 1 74 ? 1.168 2.331 -11.837 1.00 88.56 74 SER A C 1
ATOM 541 O O . SER A 1 74 ? 1.407 1.125 -11.714 1.00 88.56 74 SER A O 1
ATOM 543 N N . TYR A 1 75 ? 1.869 3.126 -12.642 1.00 91.62 75 TYR A N 1
ATOM 544 C CA . TYR A 1 75 ? 2.898 2.677 -13.556 1.00 91.62 75 TYR A CA 1
ATOM 545 C C . TYR A 1 75 ? 4.099 3.610 -13.499 1.00 91.62 75 TYR A C 1
ATOM 547 O O . TYR A 1 75 ? 3.986 4.825 -13.643 1.00 91.62 75 TYR A O 1
ATOM 555 N N . ARG A 1 76 ? 5.281 3.029 -13.317 1.00 92.50 76 ARG A N 1
ATOM 556 C CA . ARG A 1 76 ? 6.551 3.751 -13.368 1.00 92.50 76 ARG A CA 1
ATOM 557 C C . ARG A 1 76 ? 7.542 2.992 -14.224 1.00 92.50 76 ARG A C 1
ATOM 559 O O . ARG A 1 76 ? 7.505 1.763 -14.259 1.00 92.50 76 ARG A O 1
ATOM 566 N N . ALA A 1 77 ? 8.456 3.705 -14.861 1.00 93.69 77 ALA A N 1
ATOM 567 C CA . ALA A 1 77 ? 9.631 3.086 -15.442 1.00 93.69 77 ALA A CA 1
ATOM 568 C C . ALA A 1 77 ? 10.875 3.951 -15.251 1.00 93.69 77 ALA A C 1
ATOM 570 O O . ALA A 1 77 ? 10.792 5.174 -15.184 1.00 93.69 77 ALA A O 1
ATOM 571 N N . PHE A 1 78 ? 12.027 3.302 -15.177 1.00 93.75 78 PHE A N 1
ATOM 572 C CA . PHE A 1 78 ? 13.336 3.937 -15.157 1.00 93.75 78 PHE A CA 1
ATOM 573 C C . PHE A 1 78 ? 14.114 3.392 -16.340 1.00 93.75 78 PHE A C 1
ATOM 575 O O . PHE A 1 78 ? 14.201 2.174 -16.501 1.00 93.75 78 PHE A O 1
ATOM 582 N N . PHE A 1 79 ? 14.664 4.279 -17.161 1.00 93.69 79 PHE A N 1
ATOM 583 C CA . PHE A 1 79 ? 15.560 3.885 -18.237 1.00 93.69 79 PHE A CA 1
ATOM 584 C C . PHE A 1 79 ? 16.894 4.593 -18.053 1.00 93.69 79 PHE A C 1
ATOM 586 O O . PHE A 1 79 ? 16.965 5.821 -18.083 1.00 93.69 79 PHE A O 1
ATOM 593 N N . CYS A 1 80 ? 17.943 3.821 -17.790 1.00 93.44 80 CYS A N 1
ATOM 594 C CA . CYS A 1 80 ? 19.269 4.362 -17.531 1.00 93.44 80 CYS A CA 1
ATOM 595 C C . CYS A 1 80 ? 20.364 3.339 -17.828 1.00 93.44 80 CYS A C 1
ATOM 597 O O . CYS A 1 80 ? 20.097 2.155 -18.054 1.00 93.44 80 CYS A O 1
ATOM 599 N N . THR A 1 81 ? 21.608 3.801 -17.769 1.00 93.12 81 THR A N 1
ATOM 600 C CA . THR A 1 81 ? 22.786 2.939 -17.820 1.00 93.12 81 THR A CA 1
ATOM 601 C C . THR A 1 81 ? 23.226 2.577 -16.404 1.00 93.12 81 THR A C 1
ATOM 603 O O . THR A 1 81 ? 23.433 3.447 -15.561 1.00 93.12 81 THR A O 1
ATOM 606 N N . LEU A 1 82 ? 23.391 1.284 -16.141 1.00 93.81 82 LEU A N 1
ATOM 607 C CA . LEU A 1 82 ? 24.046 0.761 -14.945 1.00 93.81 82 LEU A CA 1
ATOM 608 C C . LEU A 1 82 ? 25.517 0.510 -15.272 1.00 93.81 82 LEU A C 1
ATOM 610 O O . LEU A 1 82 ? 25.819 -0.053 -16.324 1.00 93.81 82 LEU A O 1
ATOM 614 N N . THR A 1 83 ? 26.431 0.900 -14.384 1.00 93.38 83 THR A N 1
ATOM 615 C CA . THR A 1 83 ? 27.881 0.767 -14.602 1.00 93.38 83 THR A CA 1
ATOM 616 C C . THR A 1 83 ? 28.526 -0.112 -13.527 1.00 93.38 83 THR A C 1
ATOM 618 O O . THR A 1 83 ? 28.027 -0.158 -12.399 1.00 93.38 83 THR A O 1
ATOM 621 N N . PRO A 1 84 ? 29.668 -0.770 -13.811 1.00 92.44 84 PRO A N 1
ATOM 622 C CA . PRO A 1 84 ? 30.420 -1.517 -12.795 1.00 92.44 84 PRO A CA 1
ATOM 623 C C . PRO A 1 84 ? 30.860 -0.671 -11.588 1.00 92.44 84 PRO A C 1
ATOM 625 O O . PRO A 1 84 ? 31.097 -1.210 -10.511 1.00 92.44 84 PRO A O 1
ATOM 628 N N . ALA A 1 85 ? 30.952 0.655 -11.750 1.00 91.19 85 ALA A N 1
ATOM 629 C CA . ALA A 1 85 ? 31.258 1.581 -10.662 1.00 91.19 85 ALA A CA 1
ATOM 630 C C . ALA A 1 85 ? 30.079 1.768 -9.691 1.00 91.19 85 ALA A C 1
ATOM 632 O O . ALA A 1 85 ? 30.292 1.949 -8.494 1.00 91.19 85 ALA A O 1
ATOM 633 N N . LYS A 1 86 ? 28.839 1.721 -10.196 1.00 90.38 86 LYS A N 1
ATOM 634 C CA . LYS A 1 86 ? 27.610 1.824 -9.394 1.00 90.38 86 LYS A CA 1
ATOM 635 C C . LYS A 1 86 ? 27.135 0.471 -8.866 1.00 90.38 86 LYS A C 1
ATOM 637 O O . LYS A 1 86 ? 26.522 0.418 -7.803 1.00 90.38 86 LYS A O 1
ATOM 642 N N . ILE A 1 87 ? 27.418 -0.611 -9.595 1.00 90.62 87 ILE A N 1
ATOM 643 C CA . ILE A 1 87 ? 26.991 -1.975 -9.268 1.00 90.62 87 ILE A CA 1
ATOM 644 C C . ILE A 1 87 ? 28.204 -2.912 -9.271 1.00 90.62 87 ILE A C 1
ATOM 646 O O . ILE A 1 87 ? 28.594 -3.420 -10.329 1.00 90.62 87 ILE A O 1
ATOM 650 N N . PRO A 1 88 ? 28.795 -3.176 -8.092 1.00 89.62 88 PRO A N 1
ATOM 651 C CA . PRO A 1 88 ? 29.877 -4.142 -7.962 1.00 89.62 88 PRO A CA 1
ATOM 652 C C . PRO A 1 88 ? 29.471 -5.515 -8.513 1.00 89.62 88 PRO A C 1
ATOM 654 O O . PRO A 1 88 ? 28.400 -6.030 -8.201 1.00 89.62 88 PRO A O 1
ATOM 657 N N . GLY A 1 89 ? 30.336 -6.115 -9.332 1.00 88.62 89 GLY A N 1
ATOM 658 C CA . GLY A 1 89 ? 30.092 -7.419 -9.960 1.00 88.62 89 GLY A CA 1
ATOM 659 C C . GLY A 1 89 ? 29.433 -7.360 -11.342 1.00 88.62 89 GLY A C 1
ATOM 660 O O . GLY A 1 89 ? 29.350 -8.391 -12.008 1.00 88.62 89 GLY A O 1
ATOM 661 N N . LEU A 1 90 ? 29.020 -6.181 -11.823 1.00 92.00 90 LEU A N 1
ATOM 662 C CA . LEU A 1 90 ? 28.579 -6.020 -13.207 1.00 92.00 90 LEU A CA 1
ATOM 663 C C . LEU A 1 90 ? 29.792 -6.069 -14.156 1.00 92.00 90 LEU A C 1
ATOM 665 O O . LEU A 1 90 ? 30.767 -5.347 -13.963 1.00 92.00 90 LEU A O 1
ATOM 669 N N . SER A 1 91 ? 29.745 -6.912 -15.191 1.00 91.19 91 SER A N 1
ATOM 670 C CA . SER A 1 91 ? 30.899 -7.149 -16.075 1.00 91.19 91 SER A CA 1
ATOM 671 C C . SER A 1 91 ? 31.164 -6.025 -17.086 1.00 91.19 91 SER A C 1
ATOM 673 O O . SER A 1 91 ? 32.281 -5.890 -17.576 1.00 91.19 91 SER A O 1
ATOM 675 N N . ALA A 1 92 ? 30.140 -5.243 -17.430 1.00 92.75 92 ALA A N 1
ATOM 676 C CA . ALA A 1 92 ? 30.202 -4.105 -18.344 1.00 92.75 92 ALA A CA 1
ATOM 677 C C . ALA A 1 92 ? 28.967 -3.220 -18.143 1.00 92.75 92 ALA A C 1
ATOM 679 O O . ALA A 1 92 ? 27.964 -3.691 -17.611 1.00 92.75 92 ALA A O 1
ATOM 680 N N . SER A 1 93 ? 29.007 -1.968 -18.602 1.00 92.25 93 SER A N 1
ATOM 681 C CA . SER A 1 93 ? 27.829 -1.098 -18.555 1.00 92.25 93 SER A CA 1
ATOM 682 C C . SER A 1 93 ? 26.648 -1.701 -19.323 1.00 92.25 93 SER A C 1
ATOM 684 O O . SER A 1 93 ? 26.839 -2.312 -20.378 1.00 92.25 93 SER A O 1
ATOM 686 N N . LYS A 1 94 ? 25.435 -1.539 -18.790 1.00 92.31 94 LYS A N 1
ATOM 687 C CA . LYS A 1 94 ? 24.191 -2.066 -19.368 1.00 92.31 94 LYS A CA 1
ATOM 688 C C . LYS A 1 94 ? 23.099 -1.015 -19.357 1.00 92.31 94 LYS A C 1
ATOM 690 O O . LYS A 1 94 ? 22.856 -0.405 -18.320 1.00 92.31 94 LYS A O 1
ATOM 695 N N . LYS A 1 95 ? 22.396 -0.863 -20.473 1.00 91.88 95 LYS A N 1
ATOM 696 C CA . LYS A 1 95 ? 21.160 -0.083 -20.546 1.00 91.88 95 LYS A CA 1
ATOM 697 C C . LYS A 1 95 ? 20.018 -0.924 -20.008 1.00 91.88 95 LYS A C 1
ATOM 699 O O . LYS A 1 95 ? 19.715 -1.982 -20.559 1.00 91.88 95 LYS A O 1
ATOM 704 N N . VAL A 1 96 ? 19.388 -0.463 -18.939 1.00 92.94 96 VAL A N 1
ATOM 705 C CA . VAL A 1 96 ? 18.339 -1.209 -18.249 1.00 92.94 96 VAL A CA 1
ATOM 706 C C . VAL A 1 96 ? 17.049 -0.418 -18.263 1.00 92.94 96 VAL A C 1
ATOM 708 O O . VAL A 1 96 ? 17.008 0.721 -17.799 1.00 92.94 96 VAL A O 1
ATOM 711 N N . LEU A 1 97 ? 15.994 -1.053 -18.767 1.00 93.81 97 LEU A N 1
ATOM 712 C CA . LEU A 1 97 ? 14.625 -0.601 -18.591 1.00 93.81 97 LEU A CA 1
ATOM 713 C C . LEU A 1 97 ? 14.020 -1.351 -17.408 1.00 93.81 97 LEU A C 1
ATOM 715 O O . LEU A 1 97 ? 13.783 -2.554 -17.474 1.00 93.81 97 LEU A O 1
ATOM 719 N N . PHE A 1 98 ? 13.753 -0.639 -16.324 1.00 94.88 98 PHE A N 1
ATOM 720 C CA . PHE A 1 98 ? 13.007 -1.176 -15.199 1.00 94.88 98 PHE A CA 1
ATOM 721 C C . PHE A 1 98 ? 11.581 -0.647 -15.236 1.00 94.88 98 PHE A C 1
ATOM 723 O O . PHE A 1 98 ? 11.377 0.562 -15.220 1.00 94.88 98 PHE A O 1
ATOM 730 N N . ILE A 1 99 ? 10.596 -1.537 -15.244 1.00 95.00 99 ILE A N 1
ATOM 731 C CA . ILE A 1 99 ? 9.174 -1.201 -15.205 1.00 95.00 99 ILE A CA 1
ATOM 732 C C . ILE A 1 99 ? 8.620 -1.648 -13.855 1.00 95.00 99 ILE A C 1
ATOM 734 O O . ILE A 1 99 ? 8.805 -2.793 -13.449 1.00 95.00 99 ILE A O 1
ATOM 738 N N . LYS A 1 100 ? 7.895 -0.762 -13.173 1.00 94.62 100 LYS A N 1
ATOM 739 C CA . LYS A 1 100 ? 7.159 -1.054 -11.943 1.00 94.62 100 LYS A CA 1
ATOM 740 C C . LYS A 1 100 ? 5.673 -0.832 -12.156 1.00 94.62 100 LYS A C 1
ATOM 742 O O . LYS A 1 100 ? 5.240 0.271 -12.484 1.00 94.62 100 LYS A O 1
ATOM 747 N N . ARG A 1 101 ? 4.888 -1.870 -11.878 1.00 94.25 101 ARG A N 1
ATOM 748 C CA . ARG A 1 101 ? 3.441 -1.768 -11.697 1.00 94.25 101 ARG A CA 1
ATOM 749 C C . ARG A 1 101 ? 3.097 -1.723 -10.209 1.00 94.25 101 ARG A C 1
ATOM 751 O O . ARG A 1 101 ? 3.491 -2.601 -9.439 1.00 94.25 101 ARG A O 1
ATOM 758 N N . SER A 1 102 ? 2.326 -0.716 -9.831 1.00 90.75 102 SER A N 1
ATOM 759 C CA . SER A 1 102 ? 1.881 -0.419 -8.465 1.00 90.75 102 SER A CA 1
ATOM 760 C C . SER A 1 102 ? 0.356 -0.509 -8.304 1.00 90.75 102 SER A C 1
ATOM 762 O O . SER A 1 102 ? -0.200 -0.098 -7.294 1.00 90.75 102 SER A O 1
ATOM 764 N N . ALA A 1 103 ? -0.352 -1.077 -9.278 1.00 85.12 103 ALA A N 1
ATOM 765 C CA . ALA A 1 103 ? -1.794 -1.292 -9.189 1.00 85.12 103 ALA A CA 1
ATOM 766 C C . ALA A 1 103 ? -2.131 -2.599 -8.449 1.00 85.12 103 ALA A C 1
ATOM 768 O O . ALA A 1 103 ? -1.570 -3.643 -8.772 1.00 85.12 103 ALA A O 1
ATOM 769 N N . GLY A 1 104 ? -3.083 -2.541 -7.507 1.00 79.75 104 GLY A N 1
ATOM 770 C CA . GLY A 1 104 ? -3.705 -3.703 -6.845 1.00 79.75 104 GLY A CA 1
ATOM 771 C C . GLY A 1 104 ? -2.987 -4.260 -5.604 1.00 79.75 104 GLY A C 1
ATOM 772 O O . GLY A 1 104 ? -3.360 -5.320 -5.107 1.00 79.75 104 GLY A O 1
ATOM 773 N N . GLY A 1 105 ? -1.993 -3.546 -5.069 1.00 86.62 105 GLY A N 1
ATOM 774 C CA . GLY A 1 105 ? -1.394 -3.853 -3.768 1.00 86.62 105 GLY A CA 1
ATOM 775 C C . GLY A 1 105 ? -0.390 -5.009 -3.771 1.00 86.62 105 GLY A C 1
ATOM 776 O O . GLY A 1 105 ? 0.177 -5.387 -4.791 1.00 86.62 105 GLY A O 1
ATOM 777 N N . SER A 1 106 ? -0.118 -5.538 -2.586 1.00 93.44 106 SER A N 1
ATOM 778 C CA . SER A 1 106 ? 1.045 -6.389 -2.302 1.00 93.44 106 SER A CA 1
ATOM 779 C C . SER A 1 106 ? 0.894 -7.803 -2.869 1.00 93.44 106 SER A C 1
ATOM 781 O O . SER A 1 106 ? 1.872 -8.382 -3.334 1.00 93.44 106 SER A O 1
ATOM 783 N N . ALA A 1 107 ? -0.335 -8.315 -2.953 1.00 94.06 107 ALA A N 1
ATOM 784 C CA . ALA A 1 107 ? -0.625 -9.583 -3.619 1.00 94.06 107 ALA A CA 1
ATOM 785 C C . ALA A 1 107 ? -0.320 -9.564 -5.121 1.00 94.06 107 ALA A C 1
ATOM 787 O O . ALA A 1 107 ? 0.036 -10.589 -5.693 1.00 94.06 107 ALA A O 1
ATOM 788 N N . GLN A 1 108 ? -0.376 -8.396 -5.770 1.00 92.94 108 GLN A N 1
ATOM 789 C CA . GLN A 1 108 ? 0.025 -8.270 -7.176 1.00 92.94 108 GLN A CA 1
ATOM 790 C C . GLN A 1 108 ? 1.528 -8.466 -7.370 1.00 92.94 108 GLN A C 1
ATOM 792 O O . GLN A 1 108 ? 1.950 -8.720 -8.487 1.00 92.94 108 GLN A O 1
ATOM 797 N N . GLY A 1 109 ? 2.323 -8.380 -6.300 1.00 94.50 109 GLY A N 1
ATOM 798 C CA . GLY A 1 109 ? 3.731 -8.767 -6.296 1.00 94.50 109 GLY A CA 1
ATOM 799 C C . GLY A 1 109 ? 3.947 -10.243 -5.976 1.00 94.50 109 GLY A C 1
ATOM 800 O O . GLY A 1 109 ? 5.077 -10.638 -5.736 1.00 94.50 109 GLY A O 1
ATOM 801 N N . VAL A 1 110 ? 2.893 -11.058 -5.910 1.00 96.25 110 VAL A N 1
ATOM 802 C CA . VAL A 1 110 ? 2.992 -12.484 -5.576 1.00 96.25 110 VAL A CA 1
ATOM 803 C C . VAL A 1 110 ? 2.202 -13.325 -6.564 1.00 96.25 110 VAL A C 1
ATOM 805 O O . VAL A 1 110 ? 2.790 -14.136 -7.274 1.00 96.25 110 VAL A O 1
ATOM 808 N N . ASN A 1 111 ? 0.885 -13.122 -6.639 1.00 94.56 111 ASN A N 1
ATOM 809 C CA . ASN A 1 111 ? -0.007 -13.958 -7.435 1.00 94.56 111 ASN A CA 1
ATOM 810 C C . ASN A 1 111 ? 0.425 -14.073 -8.904 1.00 94.56 111 ASN A C 1
ATOM 812 O O . ASN A 1 111 ? 0.553 -15.202 -9.370 1.00 94.56 111 ASN A O 1
ATOM 816 N N . PRO A 1 112 ? 0.752 -12.980 -9.623 1.00 94.88 112 PRO A N 1
ATOM 817 C CA . PRO A 1 112 ? 1.165 -13.093 -11.019 1.00 94.88 112 PRO A CA 1
ATOM 818 C C . PRO A 1 112 ? 2.464 -13.876 -11.232 1.00 94.88 112 PRO A C 1
ATOM 820 O O . PRO A 1 112 ? 2.639 -14.467 -12.292 1.00 94.88 112 PRO A O 1
ATOM 823 N N . LEU A 1 113 ? 3.368 -13.894 -10.244 1.00 95.12 113 LEU A N 1
ATOM 824 C CA . LEU A 1 113 ? 4.607 -14.669 -10.327 1.00 95.12 113 LEU A CA 1
ATOM 825 C C . LEU A 1 113 ? 4.333 -16.164 -10.127 1.00 95.12 113 LEU A C 1
ATOM 827 O O . LEU A 1 113 ? 4.897 -16.985 -10.838 1.00 95.12 113 LEU A O 1
ATOM 831 N N . VAL A 1 114 ? 3.458 -16.511 -9.180 1.00 95.31 114 VAL A N 1
ATOM 832 C CA . VAL A 1 114 ? 3.083 -17.907 -8.891 1.00 95.31 114 VAL A CA 1
ATOM 833 C C . VAL A 1 114 ? 2.215 -18.502 -10.001 1.00 95.31 114 VAL A C 1
ATOM 835 O O . VAL A 1 114 ? 2.350 -19.676 -10.326 1.00 95.31 114 VAL A O 1
ATOM 838 N N . GLU A 1 115 ? 1.317 -17.701 -10.572 1.00 92.81 115 GLU A N 1
ATOM 839 C CA . GLU A 1 115 ? 0.366 -18.124 -11.608 1.00 92.81 115 GLU A CA 1
ATOM 840 C C . GLU A 1 115 ? 0.919 -17.961 -13.036 1.00 92.81 115 GLU A C 1
ATOM 842 O O . GLU A 1 115 ? 0.206 -18.238 -13.998 1.00 92.81 115 GLU A O 1
ATOM 847 N N . GLU A 1 116 ? 2.161 -17.480 -13.188 1.00 92.06 116 GLU A N 1
ATOM 848 C CA . GLU A 1 116 ? 2.772 -17.111 -14.478 1.00 92.06 116 GLU A CA 1
ATOM 849 C C . GLU A 1 116 ? 1.859 -16.211 -15.337 1.00 92.06 116 GLU A C 1
ATOM 851 O O . GLU A 1 116 ? 1.782 -16.319 -16.567 1.00 92.06 116 GLU A O 1
ATOM 856 N N . ALA A 1 117 ? 1.133 -15.311 -14.672 1.00 92.19 117 ALA A N 1
ATOM 857 C CA . ALA A 1 117 ? 0.110 -14.492 -15.294 1.00 92.19 117 ALA A CA 1
ATOM 858 C C . ALA A 1 117 ? 0.703 -13.213 -15.894 1.00 92.19 117 ALA A C 1
ATOM 860 O O . ALA A 1 117 ? 1.411 -12.442 -15.237 1.00 92.19 117 ALA A O 1
ATOM 861 N N . LYS A 1 118 ? 0.319 -12.926 -17.142 1.00 94.62 118 LYS A N 1
ATOM 862 C CA . LYS A 1 118 ? 0.663 -11.661 -17.793 1.00 94.62 118 LYS A CA 1
ATOM 863 C C . LYS A 1 118 ? -0.199 -10.527 -17.248 1.00 94.62 118 LYS A C 1
ATOM 865 O O . LYS A 1 118 ? -1.424 -10.555 -17.363 1.00 94.62 118 LYS A O 1
ATOM 870 N N . ILE A 1 119 ? 0.448 -9.481 -16.755 1.00 94.00 119 ILE A N 1
ATOM 871 C CA . ILE A 1 119 ? -0.195 -8.259 -16.260 1.00 94.00 119 ILE A CA 1
ATOM 872 C C . ILE A 1 119 ? 0.285 -7.044 -17.055 1.00 94.00 119 ILE A C 1
ATOM 874 O O . ILE A 1 119 ? 1.222 -7.129 -17.848 1.00 94.00 119 ILE A O 1
ATOM 878 N N . ASP A 1 120 ? -0.388 -5.914 -16.871 1.00 94.69 120 ASP A N 1
ATOM 879 C CA . ASP A 1 120 ? -0.075 -4.690 -17.604 1.00 94.69 120 ASP A CA 1
ATOM 880 C C . ASP A 1 120 ? 1.271 -4.091 -17.191 1.00 94.69 120 ASP A C 1
ATOM 882 O O . ASP A 1 120 ? 1.522 -3.837 -16.017 1.00 94.69 120 ASP A O 1
ATOM 886 N N . ALA A 1 121 ? 2.119 -3.809 -18.169 1.00 93.94 121 ALA A N 1
ATOM 887 C CA . ALA A 1 121 ? 3.377 -3.097 -18.017 1.00 93.94 121 ALA A CA 1
ATOM 888 C C . ALA A 1 121 ? 3.335 -1.820 -18.858 1.00 93.94 121 ALA A C 1
ATOM 890 O O . ALA A 1 121 ? 2.811 -1.837 -19.972 1.00 93.94 121 ALA A O 1
ATOM 891 N N . LEU A 1 122 ? 3.908 -0.729 -18.347 1.00 93.00 122 LEU A N 1
ATOM 892 C CA . LEU A 1 122 ? 3.976 0.531 -19.085 1.00 93.00 122 LEU A CA 1
ATOM 893 C C . LEU A 1 122 ? 4.724 0.340 -20.406 1.00 93.00 122 LEU A C 1
ATOM 895 O O . LEU A 1 122 ? 5.850 -0.163 -20.415 1.00 93.00 122 LEU A O 1
ATOM 899 N N . ASN A 1 123 ? 4.115 0.771 -21.507 1.00 91.62 123 ASN A N 1
ATOM 900 C CA . ASN A 1 123 ? 4.808 0.901 -22.776 1.00 91.62 123 ASN A CA 1
ATOM 901 C C . ASN A 1 123 ? 5.353 2.322 -22.904 1.00 91.62 123 ASN A C 1
ATOM 903 O O . ASN A 1 123 ? 4.574 3.261 -23.012 1.00 91.62 123 ASN A O 1
ATOM 907 N N . ILE A 1 124 ? 6.677 2.475 -22.889 1.00 89.94 124 ILE A N 1
ATOM 908 C CA . ILE A 1 124 ? 7.331 3.782 -23.070 1.00 89.94 124 ILE A CA 1
ATOM 909 C C . ILE A 1 124 ? 7.735 4.045 -24.529 1.00 89.94 124 ILE A C 1
ATOM 911 O O . ILE A 1 124 ? 8.216 5.125 -24.855 1.00 89.94 124 ILE A O 1
ATOM 915 N N . PHE A 1 125 ? 7.558 3.064 -25.421 1.00 88.38 125 PHE A N 1
ATOM 916 C CA . PHE A 1 125 ? 8.049 3.116 -26.804 1.00 88.38 125 PHE A CA 1
ATOM 917 C C . PHE A 1 125 ? 6.978 3.517 -27.827 1.00 88.38 125 PHE A C 1
ATOM 919 O O . PHE A 1 125 ? 7.268 3.620 -29.017 1.00 88.38 125 PHE A O 1
ATOM 926 N N . ASN A 1 126 ? 5.737 3.749 -27.399 1.00 86.50 126 ASN A N 1
ATOM 927 C CA . ASN A 1 126 ? 4.616 4.069 -28.285 1.00 86.50 126 ASN A CA 1
ATOM 928 C C . ASN A 1 126 ? 4.285 5.573 -28.348 1.00 86.50 126 ASN A C 1
ATOM 930 O O . ASN A 1 126 ? 3.186 5.941 -28.756 1.00 86.50 126 ASN A O 1
ATOM 934 N N . ASN A 1 127 ? 5.242 6.436 -27.986 1.00 85.81 127 ASN A N 1
ATOM 935 C CA . ASN A 1 127 ? 5.141 7.902 -28.044 1.00 85.81 127 ASN A CA 1
ATOM 936 C C . ASN A 1 127 ? 3.980 8.505 -27.225 1.00 85.81 127 ASN A C 1
ATOM 938 O O . ASN A 1 127 ? 3.495 9.591 -27.544 1.00 85.81 127 ASN A O 1
ATOM 942 N N . ASN A 1 128 ? 3.541 7.830 -26.162 1.00 87.69 128 ASN A N 1
ATOM 943 C CA . ASN A 1 128 ? 2.497 8.307 -25.248 1.00 87.69 128 ASN A CA 1
ATOM 944 C C . ASN A 1 128 ? 3.038 9.134 -24.062 1.00 87.69 128 ASN A C 1
ATOM 946 O O . ASN A 1 128 ? 2.253 9.603 -23.233 1.00 87.69 128 ASN A O 1
ATOM 950 N N . CYS A 1 129 ? 4.360 9.298 -23.960 1.00 89.44 129 CYS A N 1
ATOM 951 C CA . CYS A 1 129 ? 5.033 9.994 -22.869 1.00 89.44 129 CYS A CA 1
ATOM 952 C C . CYS A 1 129 ? 5.557 11.370 -23.300 1.00 89.44 129 CYS A C 1
ATOM 954 O O . CYS A 1 129 ? 6.193 11.509 -24.344 1.00 89.44 129 CYS A O 1
ATOM 956 N N . VAL A 1 130 ? 5.323 12.382 -22.463 1.00 90.12 130 VAL A N 1
ATOM 957 C CA . VAL A 1 130 ? 5.750 13.772 -22.682 1.00 90.12 130 VAL A CA 1
ATOM 958 C C . VAL A 1 130 ? 6.597 14.242 -21.504 1.00 90.12 130 VAL A C 1
ATOM 960 O O . VAL A 1 130 ? 6.253 13.986 -20.349 1.00 90.12 130 VAL A O 1
ATOM 963 N N . GLU A 1 131 ? 7.705 14.927 -21.785 1.00 89.75 131 GLU A N 1
ATOM 964 C CA . GLU A 1 131 ? 8.588 15.462 -20.747 1.00 89.75 131 GLU A CA 1
ATOM 965 C C . GLU A 1 131 ? 7.853 16.526 -19.919 1.00 89.75 131 GLU A C 1
ATOM 967 O O . GLU A 1 131 ? 7.168 17.394 -20.460 1.00 89.75 131 GLU A O 1
ATOM 972 N N . THR A 1 132 ? 7.988 16.476 -18.596 1.00 89.31 132 THR A N 1
ATOM 973 C CA . THR A 1 132 ? 7.288 17.397 -17.688 1.00 89.31 132 THR A CA 1
ATOM 974 C C . THR A 1 132 ? 7.823 18.822 -17.759 1.00 89.31 132 THR A C 1
ATOM 976 O O . THR A 1 132 ? 7.084 19.771 -17.510 1.00 89.31 132 THR A O 1
ATOM 979 N N . ALA A 1 133 ? 9.107 18.968 -18.072 1.00 88.81 133 ALA A N 1
ATOM 980 C CA . ALA A 1 133 ? 9.783 20.225 -18.336 1.00 88.81 133 ALA A CA 1
ATOM 981 C C . ALA A 1 133 ? 11.037 19.923 -19.159 1.00 88.81 133 ALA A C 1
ATOM 983 O O . ALA A 1 133 ? 11.645 18.873 -18.972 1.00 88.81 133 ALA A O 1
ATOM 984 N N . VAL A 1 134 ? 11.433 20.839 -20.043 1.00 86.69 134 VAL A N 1
ATOM 985 C CA . VAL A 1 134 ? 12.587 20.638 -20.932 1.00 86.69 134 VAL A CA 1
ATOM 986 C C . VAL A 1 134 ? 13.835 20.279 -20.120 1.00 86.69 134 VAL A C 1
ATOM 988 O O . VAL A 1 134 ? 14.283 21.065 -19.285 1.00 86.69 134 VAL A O 1
ATOM 991 N N . GLY A 1 135 ? 14.392 19.094 -20.377 1.00 83.81 135 GLY A N 1
ATOM 992 C CA . GLY A 1 135 ? 15.597 18.594 -19.716 1.00 83.81 135 GLY A CA 1
ATOM 993 C C . GLY A 1 135 ? 15.383 18.030 -18.308 1.00 83.81 135 GLY A C 1
ATOM 994 O O . GLY A 1 135 ? 16.367 17.694 -17.650 1.00 83.81 135 GLY A O 1
ATOM 995 N N . SER A 1 136 ? 14.138 17.902 -17.833 1.00 86.94 136 SER A N 1
ATOM 996 C CA . SER A 1 136 ? 13.834 17.286 -16.534 1.00 86.94 136 SER A CA 1
ATOM 997 C C . SER A 1 136 ? 14.078 15.779 -16.518 1.00 86.94 136 SER A C 1
ATOM 999 O O . SER A 1 136 ? 14.175 15.194 -15.436 1.00 86.94 136 SER A O 1
ATOM 1001 N N . ARG A 1 137 ? 14.111 15.141 -17.701 1.00 88.62 137 ARG A N 1
ATOM 1002 C CA . ARG A 1 137 ? 14.189 13.680 -17.875 1.00 88.62 137 ARG A CA 1
ATOM 1003 C C . ARG A 1 137 ? 13.104 12.931 -17.101 1.00 88.62 137 ARG A C 1
ATOM 1005 O O . ARG A 1 137 ? 13.242 11.761 -16.752 1.00 88.62 137 ARG A O 1
ATOM 1012 N N . THR A 1 138 ? 12.006 13.626 -16.818 1.00 90.00 138 THR A N 1
ATOM 1013 C CA . THR A 1 138 ? 10.819 13.082 -16.177 1.00 90.00 138 THR A CA 1
ATOM 1014 C C . THR A 1 138 ? 9.679 13.145 -17.171 1.00 90.00 138 THR A C 1
ATOM 1016 O O . THR A 1 138 ? 9.378 14.203 -17.717 1.00 90.00 138 THR A O 1
ATOM 1019 N N . TRP A 1 139 ? 9.023 12.016 -17.377 1.00 90.81 139 TRP A N 1
ATOM 1020 C CA . TRP A 1 139 ? 8.080 11.784 -18.453 1.00 90.81 139 TRP A CA 1
ATOM 1021 C C . TRP A 1 139 ? 6.714 11.436 -17.875 1.00 90.81 139 TRP A C 1
ATOM 1023 O O . TRP A 1 139 ? 6.579 10.479 -17.114 1.00 90.81 139 TRP A O 1
ATOM 1033 N N . ASN A 1 140 ? 5.694 12.205 -18.245 1.00 91.44 140 ASN A N 1
ATOM 1034 C CA . ASN A 1 140 ? 4.304 11.872 -17.970 1.00 91.44 140 ASN A CA 1
ATOM 1035 C C . ASN A 1 140 ? 3.737 11.093 -19.160 1.00 91.44 140 ASN A C 1
ATOM 1037 O O . ASN A 1 140 ? 3.612 11.630 -20.260 1.00 91.44 140 ASN A O 1
ATOM 1041 N N . CYS A 1 141 ? 3.379 9.838 -18.925 1.00 90.69 141 CYS A N 1
ATOM 1042 C CA . CYS A 1 141 ? 2.784 8.938 -19.897 1.00 90.69 141 CYS A CA 1
ATOM 1043 C C . CYS A 1 141 ? 1.262 8.952 -19.779 1.00 90.69 141 CYS A C 1
ATOM 1045 O O . CYS A 1 141 ? 0.699 8.830 -18.688 1.00 90.69 141 CYS A O 1
ATOM 1047 N N . THR A 1 142 ? 0.597 9.112 -20.917 1.00 91.00 142 THR A N 1
ATOM 1048 C CA . THR A 1 142 ? -0.860 9.045 -21.022 1.00 91.00 142 THR A CA 1
ATOM 1049 C C . THR A 1 142 ? -1.270 7.615 -21.364 1.00 91.00 142 THR A C 1
ATOM 1051 O O . THR A 1 142 ? -0.719 7.021 -22.287 1.00 91.00 142 THR A O 1
ATOM 1054 N N . ILE A 1 143 ? -2.227 7.058 -20.618 1.00 90.31 143 ILE A N 1
ATOM 1055 C CA . ILE A 1 143 ? -2.712 5.683 -20.790 1.00 90.31 143 ILE A CA 1
ATOM 1056 C C . ILE A 1 143 ? -4.190 5.746 -21.179 1.00 90.31 143 ILE A C 1
ATOM 1058 O O . ILE A 1 143 ? -5.068 5.715 -20.323 1.00 90.31 143 ILE A O 1
ATOM 1062 N N . ASN A 1 144 ? -4.452 5.871 -22.477 1.00 89.81 144 ASN A N 1
ATOM 1063 C CA . ASN A 1 144 ? -5.799 5.991 -23.046 1.00 89.81 144 ASN A CA 1
ATOM 1064 C C . ASN A 1 144 ? -6.088 4.933 -24.119 1.00 89.81 144 ASN A C 1
ATOM 1066 O O . ASN A 1 144 ? -7.241 4.745 -24.504 1.00 89.81 144 ASN A O 1
ATOM 1070 N N . ASN A 1 145 ? -5.057 4.252 -24.618 1.00 88.00 145 ASN A N 1
ATOM 1071 C CA . ASN A 1 145 ? -5.133 3.335 -25.743 1.00 88.00 145 ASN A CA 1
ATOM 1072 C C . ASN A 1 145 ? -4.632 1.938 -25.355 1.00 88.00 145 ASN A C 1
ATOM 1074 O O . ASN A 1 145 ? -3.738 1.810 -24.517 1.00 88.00 145 ASN A O 1
ATOM 1078 N N . PRO A 1 146 ? -5.113 0.877 -26.031 1.00 85.44 146 PRO A N 1
ATOM 1079 C CA . PRO A 1 146 ? -4.690 -0.496 -25.751 1.00 85.44 146 PRO A CA 1
ATOM 1080 C C . PRO A 1 146 ? -3.175 -0.735 -25.814 1.00 85.44 146 PRO A C 1
ATOM 1082 O O . PRO A 1 146 ? -2.674 -1.589 -25.097 1.00 85.44 146 PRO A O 1
ATOM 1085 N N . ASN A 1 147 ? -2.444 0.015 -26.646 1.00 88.75 147 ASN A N 1
ATOM 1086 C CA . ASN A 1 147 ? -0.998 -0.155 -26.825 1.00 88.75 147 ASN A CA 1
ATOM 1087 C C . ASN A 1 147 ? -0.147 0.611 -25.798 1.00 88.75 147 ASN A C 1
ATOM 1089 O O . ASN A 1 147 ? 1.073 0.451 -25.809 1.00 88.75 147 ASN A O 1
ATOM 1093 N N . ASP A 1 148 ? -0.760 1.429 -24.935 1.00 91.06 148 ASP A N 1
ATOM 1094 C CA . ASP A 1 148 ? -0.063 2.168 -23.868 1.00 91.06 148 ASP A CA 1
ATOM 1095 C C . ASP A 1 148 ? 0.403 1.236 -22.739 1.00 91.06 148 ASP A C 1
ATOM 1097 O O . ASP A 1 148 ? 1.318 1.566 -21.982 1.00 91.06 148 ASP A O 1
ATOM 1101 N N . LEU A 1 149 ? -0.199 0.046 -22.660 1.00 93.31 149 LEU A N 1
ATOM 1102 C CA . LEU A 1 149 ? 0.167 -1.028 -21.750 1.00 93.31 149 LEU A CA 1
ATOM 1103 C C . LEU A 1 149 ? 0.427 -2.312 -22.541 1.00 93.31 149 LEU A C 1
ATOM 1105 O O . LEU A 1 149 ? -0.286 -2.637 -23.485 1.00 93.31 149 LEU A O 1
ATOM 1109 N N . LEU A 1 150 ? 1.441 -3.072 -22.139 1.00 93.06 150 LEU A N 1
ATOM 1110 C CA . LEU A 1 150 ? 1.752 -4.381 -22.710 1.00 93.06 150 LEU A CA 1
ATOM 1111 C C . LEU A 1 150 ? 1.547 -5.468 -21.661 1.00 93.06 150 LEU A C 1
ATOM 1113 O O . LEU A 1 150 ? 1.982 -5.327 -20.522 1.00 93.06 150 LEU A O 1
ATOM 1117 N N . LYS A 1 151 ? 0.941 -6.590 -22.054 1.00 94.56 151 LYS A N 1
ATOM 1118 C CA . LYS A 1 151 ? 0.801 -7.765 -21.186 1.00 94.56 151 LYS A CA 1
ATOM 1119 C C . LYS A 1 151 ? 2.144 -8.491 -21.068 1.00 94.56 151 LYS A C 1
ATOM 1121 O O . LYS A 1 151 ? 2.585 -9.131 -22.024 1.00 94.56 151 LYS A O 1
ATOM 1126 N N . LYS A 1 152 ? 2.779 -8.411 -19.898 1.00 94.75 152 LYS A N 1
ATOM 1127 C CA .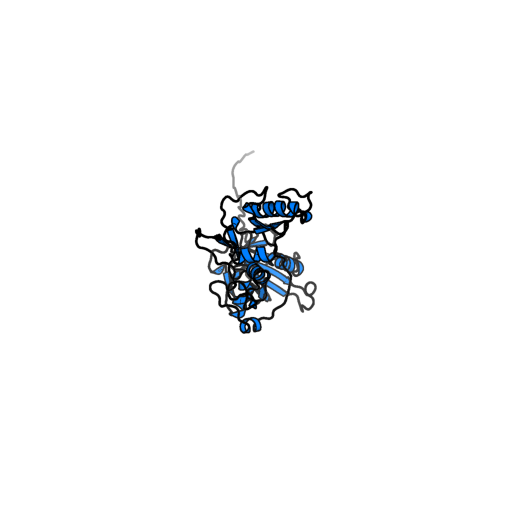 LYS A 1 152 ? 4.092 -9.009 -19.608 1.00 94.75 152 LYS A CA 1
ATOM 1128 C C . LYS A 1 152 ? 4.043 -9.854 -18.336 1.00 94.75 152 LYS A C 1
ATOM 1130 O O . LYS A 1 152 ? 3.262 -9.572 -17.431 1.00 94.75 152 LYS A O 1
ATOM 1135 N N . ASN A 1 153 ? 4.885 -10.883 -18.273 1.00 94.19 153 ASN A N 1
ATOM 1136 C CA . ASN A 1 153 ? 5.097 -11.637 -17.038 1.00 94.19 153 ASN A CA 1
ATOM 1137 C C . ASN A 1 153 ? 6.036 -10.830 -16.137 1.00 94.19 153 ASN A C 1
ATOM 1139 O O . ASN A 1 153 ? 7.123 -10.473 -16.600 1.00 94.19 153 ASN A O 1
ATOM 1143 N N . PRO A 1 154 ? 5.652 -10.516 -14.890 1.00 95.75 154 PRO A N 1
ATOM 1144 C CA . PRO A 1 154 ? 6.578 -9.902 -13.957 1.00 95.75 154 PRO A CA 1
ATOM 1145 C C . PRO A 1 154 ? 7.655 -10.916 -13.577 1.00 95.75 154 PRO A C 1
ATOM 1147 O O . PRO A 1 154 ? 7.367 -12.076 -13.298 1.00 95.75 154 PRO A O 1
ATOM 1150 N N . ASN A 1 155 ? 8.904 -10.465 -13.556 1.00 93.81 155 ASN A N 1
ATOM 1151 C CA . ASN A 1 155 ? 10.039 -11.279 -13.119 1.00 93.81 155 ASN A CA 1
ATOM 1152 C C . ASN A 1 155 ? 10.316 -11.088 -11.627 1.00 93.81 155 ASN A C 1
ATOM 1154 O O . ASN A 1 155 ? 10.983 -11.911 -11.009 1.00 93.81 155 ASN A O 1
ATOM 1158 N N . ILE A 1 156 ? 9.846 -9.971 -11.065 1.00 94.75 156 ILE A N 1
ATOM 1159 C CA . ILE A 1 156 ? 10.089 -9.587 -9.681 1.00 94.75 156 ILE A CA 1
ATOM 1160 C C . ILE A 1 156 ? 8.773 -9.137 -9.051 1.00 94.75 156 ILE A C 1
ATOM 1162 O O . ILE A 1 156 ? 7.937 -8.465 -9.663 1.00 94.75 156 ILE A O 1
ATOM 1166 N N . GLY A 1 157 ? 8.605 -9.510 -7.795 1.00 94.81 157 GLY A N 1
ATOM 1167 C CA . GLY A 1 157 ? 7.474 -9.151 -6.971 1.00 94.81 157 GLY A CA 1
ATOM 1168 C C . GLY A 1 157 ? 7.928 -8.384 -5.742 1.00 94.81 157 GLY A C 1
ATOM 1169 O O . GLY A 1 157 ? 8.957 -8.719 -5.155 1.00 94.81 157 GLY A O 1
ATOM 1170 N N . ILE A 1 158 ? 7.175 -7.362 -5.341 1.00 94.19 158 ILE A N 1
ATOM 1171 C CA . ILE A 1 158 ? 7.367 -6.709 -4.047 1.00 94.19 158 ILE A CA 1
ATOM 1172 C C . ILE A 1 158 ? 6.088 -6.764 -3.224 1.00 94.19 158 ILE A C 1
ATOM 1174 O O . ILE A 1 158 ? 5.004 -6.396 -3.678 1.00 94.19 158 ILE A O 1
ATOM 1178 N N . SER A 1 159 ? 6.230 -7.231 -1.991 1.00 94.00 159 SER A N 1
ATOM 1179 C CA . SER A 1 159 ? 5.134 -7.405 -1.052 1.00 94.00 159 SER A CA 1
ATOM 1180 C C . SER A 1 159 ? 5.562 -6.915 0.323 1.00 94.00 159 SER A C 1
ATOM 1182 O O . SER A 1 159 ? 6.700 -7.128 0.734 1.00 94.00 159 SER A O 1
ATOM 1184 N N . ASP A 1 160 ? 4.633 -6.292 1.049 1.00 91.75 160 ASP A N 1
ATOM 1185 C CA . ASP A 1 160 ? 4.865 -5.889 2.440 1.00 91.75 160 ASP A CA 1
ATOM 1186 C C . ASP A 1 160 ? 4.892 -7.099 3.387 1.00 91.75 160 ASP A C 1
ATOM 1188 O O . ASP A 1 160 ? 5.284 -6.982 4.543 1.00 91.75 160 ASP A O 1
ATOM 1192 N N . VAL A 1 161 ? 4.424 -8.261 2.933 1.00 92.81 161 VAL A N 1
ATOM 1193 C CA . VAL A 1 161 ? 4.302 -9.485 3.731 1.00 92.81 161 VAL A CA 1
ATOM 1194 C C . VAL A 1 161 ? 4.857 -10.690 3.005 1.00 92.81 161 VAL A C 1
ATOM 1196 O O . VAL A 1 161 ? 4.964 -10.696 1.778 1.00 92.81 161 VAL A O 1
ATOM 1199 N N . ASP A 1 162 ? 5.135 -11.736 3.779 1.00 93.00 162 ASP A N 1
ATOM 1200 C CA . ASP A 1 162 ? 5.409 -13.057 3.235 1.00 93.00 162 ASP A CA 1
ATOM 1201 C C . ASP A 1 162 ? 4.295 -13.489 2.253 1.00 93.00 162 ASP A C 1
ATOM 1203 O O . ASP A 1 162 ? 3.112 -13.341 2.582 1.00 93.00 162 ASP A O 1
ATOM 1207 N N . PRO A 1 163 ? 4.640 -14.023 1.067 1.00 94.75 163 PRO A N 1
ATOM 1208 C CA . PRO A 1 163 ? 3.683 -14.502 0.071 1.00 94.75 163 PRO A CA 1
ATOM 1209 C C . PRO A 1 163 ? 2.555 -15.383 0.614 1.00 94.75 163 PRO A C 1
ATOM 1211 O O . PRO A 1 163 ? 1.410 -15.264 0.173 1.00 94.75 163 PRO A O 1
ATOM 1214 N N . PHE A 1 164 ? 2.838 -16.235 1.603 1.00 94.38 164 PHE A N 1
ATOM 1215 C CA . PHE A 1 164 ? 1.856 -17.167 2.152 1.00 94.38 164 PHE A CA 1
ATOM 1216 C C . PHE A 1 164 ? 0.738 -16.483 2.949 1.00 94.38 164 PHE A C 1
ATOM 1218 O O . PHE A 1 164 ? -0.261 -17.112 3.305 1.00 94.38 164 PHE A O 1
ATOM 1225 N N . MET A 1 165 ? 0.877 -15.184 3.222 1.00 94.88 165 MET A N 1
ATOM 1226 C CA . MET A 1 165 ? -0.145 -14.379 3.879 1.00 94.88 165 MET A CA 1
ATOM 1227 C C . MET A 1 165 ? -1.365 -14.116 2.991 1.00 94.88 165 MET A C 1
ATOM 1229 O O . MET A 1 165 ? -2.438 -13.855 3.540 1.00 94.88 165 MET A O 1
ATOM 1233 N N . PHE A 1 166 ? -1.245 -14.204 1.660 1.00 95.44 166 PHE A N 1
ATOM 1234 C CA . PHE A 1 166 ? -2.338 -13.959 0.706 1.00 95.44 166 PHE A CA 1
ATOM 1235 C C . PHE A 1 166 ? -3.234 -15.186 0.526 1.00 95.44 166 PHE A C 1
ATOM 1237 O O . PHE A 1 166 ? -3.298 -15.814 -0.529 1.00 95.44 166 PHE A O 1
ATOM 1244 N N . ARG A 1 167 ? -3.926 -15.537 1.609 1.00 93.88 167 ARG A N 1
ATOM 1245 C CA . ARG A 1 167 ? -4.890 -16.637 1.688 1.00 93.88 167 ARG A CA 1
ATOM 1246 C C . ARG A 1 167 ? -6.025 -16.293 2.647 1.00 93.88 167 ARG A C 1
ATOM 1248 O O . ARG A 1 167 ? -5.888 -15.399 3.486 1.00 93.88 167 ARG A O 1
ATOM 1255 N N . GLY A 1 168 ? -7.132 -17.028 2.564 1.00 91.44 168 GLY A N 1
ATOM 1256 C CA . GLY A 1 168 ? -8.312 -16.756 3.387 1.00 91.44 168 GLY A CA 1
ATOM 1257 C C . GLY A 1 168 ? -8.792 -15.309 3.178 1.00 91.44 168 GLY A C 1
ATOM 1258 O O . GLY A 1 168 ? -8.868 -14.894 2.020 1.00 91.44 168 GLY A O 1
ATOM 1259 N N . PRO A 1 169 ? -9.021 -14.519 4.247 1.00 89.75 169 PRO A N 1
ATOM 1260 C CA . PRO A 1 169 ? -9.470 -13.121 4.148 1.00 89.75 169 PRO A CA 1
ATOM 1261 C C . PRO A 1 169 ? -8.515 -12.166 3.411 1.00 89.75 169 PRO A C 1
ATOM 1263 O O . PRO A 1 169 ? -8.887 -11.037 3.107 1.00 89.75 169 PRO A O 1
ATOM 1266 N N . ASN A 1 170 ? -7.272 -12.588 3.151 1.00 92.94 170 ASN A N 1
ATOM 1267 C CA . ASN A 1 170 ? -6.286 -11.804 2.403 1.00 92.94 170 ASN A CA 1
ATOM 1268 C C . ASN A 1 170 ? -6.221 -12.166 0.915 1.00 92.94 170 ASN A C 1
ATOM 1270 O O . ASN A 1 170 ? -5.426 -11.558 0.199 1.00 92.94 170 ASN A O 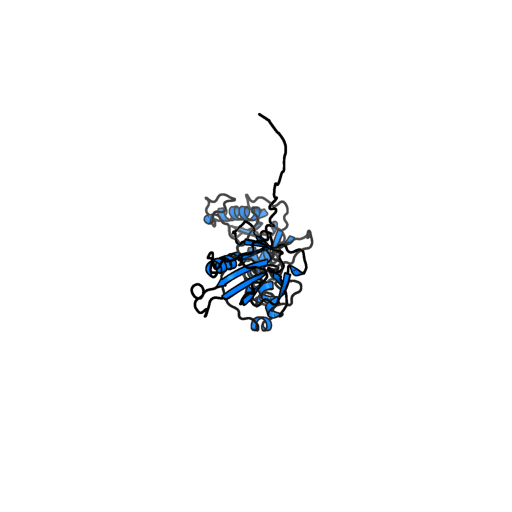1
ATOM 1274 N N . THR A 1 171 ? -6.995 -13.154 0.458 1.00 92.56 171 THR A N 1
ATOM 1275 C CA . THR A 1 171 ? -7.021 -13.554 -0.956 1.00 92.56 171 THR A CA 1
ATOM 1276 C C . THR A 1 171 ? -7.691 -12.449 -1.770 1.00 92.56 171 THR A C 1
ATOM 1278 O O . THR A 1 171 ? -8.857 -12.166 -1.508 1.00 92.56 171 THR A O 1
ATOM 1281 N N . PRO A 1 172 ? -6.996 -11.806 -2.721 1.00 89.38 172 PRO A N 1
ATOM 1282 C CA . PRO A 1 172 ? -7.614 -10.784 -3.556 1.00 89.38 172 PRO A CA 1
ATOM 1283 C C . PRO A 1 172 ? -8.699 -11.380 -4.455 1.00 89.38 172 PRO A C 1
ATOM 1285 O O . PRO A 1 172 ? -8.579 -12.518 -4.914 1.00 89.38 172 PRO A O 1
ATOM 1288 N N . ASP A 1 173 ? -9.714 -10.581 -4.770 1.00 85.62 173 ASP A N 1
ATOM 1289 C CA . ASP A 1 173 ? -10.757 -10.978 -5.714 1.00 85.62 173 ASP A CA 1
ATOM 1290 C C . ASP A 1 173 ? -10.161 -11.315 -7.088 1.00 85.62 173 ASP A C 1
ATOM 1292 O O . ASP A 1 173 ? -9.286 -10.614 -7.601 1.00 85.62 173 ASP A O 1
ATOM 1296 N N . GLY A 1 174 ? -10.649 -12.399 -7.692 1.00 85.62 174 GLY A N 1
ATOM 1297 C CA . GLY A 1 174 ? -10.177 -12.878 -8.993 1.00 85.62 174 GLY A CA 1
ATOM 1298 C C . GLY A 1 174 ? -8.870 -13.677 -8.956 1.00 85.62 174 GLY A C 1
ATOM 1299 O O . GLY A 1 174 ? -8.427 -14.119 -10.012 1.00 85.62 174 GLY A O 1
ATOM 1300 N N . PHE A 1 175 ? -8.285 -13.905 -7.777 1.00 87.12 175 PHE A N 1
ATOM 1301 C CA . PHE A 1 175 ? -7.074 -14.707 -7.607 1.00 87.12 175 PHE A CA 1
ATOM 1302 C C . PHE A 1 175 ? -7.313 -15.947 -6.753 1.00 87.12 175 PHE A C 1
ATOM 1304 O O . PHE A 1 175 ? -8.206 -15.991 -5.904 1.00 87.12 175 PHE A O 1
ATOM 1311 N N . SER A 1 176 ? -6.471 -16.961 -6.953 1.00 92.31 176 SER A N 1
ATOM 1312 C CA . SER A 1 176 ? -6.457 -18.122 -6.067 1.00 92.31 176 SER A CA 1
ATOM 1313 C C . SER A 1 176 ? -5.673 -17.814 -4.782 1.00 92.31 176 SER A C 1
ATOM 1315 O O . SER A 1 176 ? -4.685 -17.072 -4.823 1.00 92.31 176 SER A O 1
ATOM 1317 N N . PRO A 1 177 ? -6.058 -18.388 -3.625 1.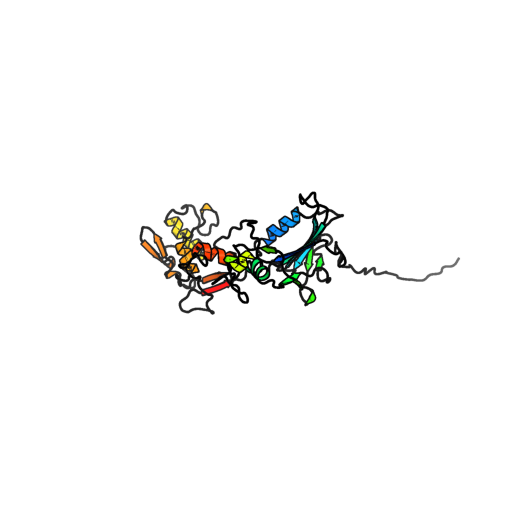00 94.69 177 PRO A N 1
ATOM 1318 C CA . PRO A 1 177 ? -5.252 -18.305 -2.411 1.00 94.69 177 PRO A CA 1
ATOM 1319 C C . PRO A 1 177 ? -3.844 -18.864 -2.638 1.00 94.69 177 PRO A C 1
ATOM 1321 O O . PRO A 1 177 ? -3.686 -19.939 -3.222 1.00 94.69 177 PRO A O 1
ATOM 1324 N N . ILE A 1 178 ? -2.822 -18.188 -2.113 1.00 95.94 178 ILE A N 1
ATOM 1325 C CA . ILE A 1 178 ? -1.444 -18.676 -2.192 1.00 95.94 178 ILE A CA 1
ATOM 1326 C C . ILE A 1 178 ? -1.287 -19.933 -1.332 1.00 95.94 178 ILE A C 1
ATOM 1328 O O . ILE A 1 178 ? -1.574 -19.953 -0.131 1.00 95.94 178 ILE A O 1
ATOM 1332 N N . THR A 1 179 ? -0.805 -21.001 -1.965 1.00 94.81 179 THR A N 1
ATOM 1333 C CA . THR A 1 179 ? -0.501 -22.279 -1.316 1.00 94.81 179 THR A CA 1
ATOM 1334 C C . THR A 1 179 ? 0.980 -22.370 -0.964 1.00 94.81 179 THR A C 1
ATOM 1336 O O . THR A 1 179 ? 1.810 -21.628 -1.489 1.00 94.81 179 THR A O 1
ATOM 1339 N N . GLN A 1 180 ? 1.339 -23.326 -0.105 1.00 92.75 180 GLN A N 1
ATOM 1340 C CA . GLN A 1 180 ? 2.741 -23.559 0.241 1.00 92.75 180 GLN A CA 1
ATOM 1341 C C . GLN A 1 180 ? 3.562 -24.048 -0.963 1.00 92.75 180 GLN A C 1
ATOM 1343 O O . GLN A 1 180 ? 4.730 -23.691 -1.097 1.00 92.75 180 GLN A O 1
ATOM 1348 N N . ALA A 1 181 ? 2.942 -24.808 -1.871 1.00 94.56 181 ALA A N 1
ATOM 1349 C CA . ALA A 1 181 ? 3.565 -25.173 -3.140 1.00 94.56 181 ALA A CA 1
ATOM 1350 C C . ALA A 1 181 ? 3.826 -23.927 -4.003 1.00 94.56 181 ALA A C 1
ATOM 1352 O O . ALA A 1 181 ? 4.913 -23.779 -4.546 1.00 94.56 181 ALA A O 1
ATOM 1353 N N . GLY A 1 182 ? 2.878 -22.983 -4.048 1.00 94.00 182 GLY A N 1
ATOM 1354 C CA . GLY A 1 182 ? 3.057 -21.713 -4.755 1.00 94.00 182 GLY A CA 1
ATOM 1355 C C . GLY A 1 182 ? 4.234 -20.894 -4.221 1.00 94.00 182 GLY A C 1
ATOM 1356 O O . GLY A 1 182 ? 5.024 -20.373 -4.999 1.00 94.00 182 GLY A O 1
ATOM 1357 N N . THR A 1 183 ? 4.426 -20.841 -2.898 1.00 94.12 183 THR A N 1
ATOM 1358 C CA . THR A 1 183 ? 5.581 -20.131 -2.318 1.00 94.12 183 THR A CA 1
ATOM 1359 C C . THR A 1 183 ? 6.926 -20.785 -2.629 1.00 94.12 183 THR A C 1
ATOM 1361 O O . THR A 1 183 ? 7.932 -20.089 -2.665 1.00 94.12 183 THR A O 1
ATOM 1364 N N . GLN A 1 184 ? 6.961 -22.099 -2.881 1.00 94.94 184 GLN A N 1
ATOM 1365 C CA . GLN A 1 184 ? 8.192 -22.816 -3.251 1.00 94.94 184 GLN A CA 1
ATOM 1366 C C . GLN A 1 184 ? 8.662 -22.505 -4.679 1.00 94.94 184 GLN A C 1
ATOM 1368 O O . GLN A 1 184 ? 9.807 -22.800 -5.010 1.00 94.94 184 GLN A O 1
ATOM 1373 N N . LEU A 1 185 ? 7.808 -21.894 -5.506 1.00 93.44 185 LEU A N 1
ATOM 1374 C CA . LEU A 1 185 ? 8.175 -21.404 -6.837 1.00 93.44 185 LEU A CA 1
ATOM 1375 C C . LEU A 1 185 ? 8.939 -20.072 -6.785 1.00 93.44 185 LEU A C 1
ATOM 1377 O O . LEU A 1 185 ? 9.467 -19.630 -7.802 1.00 93.44 185 LEU A O 1
ATOM 1381 N N . LEU A 1 186 ? 8.983 -19.414 -5.621 1.00 94.75 186 LEU A N 1
ATOM 1382 C CA . LEU A 1 186 ? 9.544 -18.078 -5.458 1.00 94.75 186 LEU A CA 1
ATOM 1383 C C . LEU A 1 186 ? 10.859 -18.114 -4.677 1.00 94.75 186 LEU A C 1
ATOM 1385 O O . LEU A 1 186 ? 10.976 -18.775 -3.644 1.00 94.75 186 LEU A O 1
ATOM 1389 N N . GLU A 1 187 ? 11.823 -17.299 -5.102 1.00 95.56 187 GLU A N 1
ATOM 1390 C CA . GLU A 1 187 ? 12.938 -16.906 -4.243 1.00 95.56 187 GLU A CA 1
ATOM 1391 C C . GLU A 1 187 ? 12.515 -15.708 -3.380 1.00 95.56 187 GLU A C 1
ATOM 1393 O O . GLU A 1 187 ? 12.371 -14.587 -3.867 1.00 95.56 187 GLU A O 1
ATOM 1398 N N . ILE A 1 188 ? 12.308 -15.941 -2.083 1.00 94.06 188 ILE A N 1
ATOM 1399 C CA . ILE A 1 188 ? 11.814 -14.919 -1.153 1.00 94.06 188 ILE A CA 1
ATOM 1400 C C . ILE A 1 188 ? 12.992 -14.312 -0.385 1.00 94.06 188 ILE A C 1
ATOM 1402 O O . ILE A 1 188 ? 13.728 -15.014 0.312 1.00 94.06 188 ILE A O 1
ATOM 1406 N N . ARG A 1 189 ? 13.159 -12.988 -0.488 1.00 93.38 189 ARG A N 1
ATOM 1407 C CA . ARG A 1 189 ? 14.210 -12.230 0.206 1.00 93.38 189 ARG A CA 1
ATOM 1408 C C . ARG A 1 189 ? 13.606 -11.053 0.981 1.00 93.38 189 ARG A C 1
ATOM 1410 O O . ARG A 1 189 ? 12.864 -10.272 0.388 1.00 93.38 189 ARG A O 1
ATOM 1417 N N . PRO A 1 190 ? 13.930 -10.872 2.274 1.00 88.56 190 PRO A N 1
ATOM 1418 C CA . PRO A 1 190 ? 13.606 -9.637 2.976 1.00 88.56 190 PRO A CA 1
ATOM 1419 C C . PRO A 1 190 ? 14.527 -8.521 2.467 1.00 88.56 190 PRO A C 1
ATOM 1421 O O . PRO A 1 190 ? 15.747 -8.658 2.516 1.00 88.56 190 PRO A O 1
ATOM 1424 N N . VAL A 1 191 ? 13.948 -7.429 1.963 1.00 83.06 191 VAL A N 1
ATOM 1425 C CA . VAL A 1 191 ? 14.720 -6.352 1.308 1.00 83.06 191 VAL A CA 1
ATOM 1426 C C . VAL A 1 191 ? 14.696 -5.053 2.114 1.00 83.06 191 VAL A C 1
ATOM 1428 O O . VAL A 1 191 ? 15.706 -4.363 2.211 1.00 83.06 191 VAL A O 1
ATOM 1431 N N . ALA A 1 192 ? 13.557 -4.723 2.725 1.00 80.75 192 ALA A N 1
ATOM 1432 C CA . ALA A 1 192 ? 13.393 -3.550 3.576 1.00 80.75 192 ALA A CA 1
ATOM 1433 C C . ALA A 1 192 ? 12.232 -3.757 4.557 1.00 80.75 192 ALA A C 1
ATOM 1435 O O . ALA A 1 192 ? 11.308 -4.522 4.278 1.00 80.75 192 ALA A O 1
ATOM 1436 N N . ALA A 1 193 ? 12.273 -3.053 5.689 1.00 79.69 193 ALA A N 1
ATOM 1437 C CA . ALA A 1 193 ? 11.178 -3.019 6.650 1.00 79.69 193 ALA A CA 1
ATOM 1438 C C . ALA A 1 193 ? 10.363 -1.731 6.477 1.00 79.69 193 ALA A C 1
ATOM 1440 O O . ALA A 1 193 ? 10.922 -0.635 6.437 1.00 79.69 193 ALA A O 1
ATOM 1441 N N . LEU A 1 194 ? 9.040 -1.874 6.415 1.00 80.75 194 LEU A N 1
ATOM 1442 C CA . LEU A 1 194 ? 8.084 -0.772 6.453 1.00 80.75 194 LEU A CA 1
ATOM 1443 C C . LEU A 1 194 ? 7.343 -0.791 7.788 1.00 80.75 194 LEU A C 1
ATOM 1445 O O . LEU A 1 194 ? 6.948 -1.851 8.273 1.00 80.75 194 LEU A O 1
ATOM 1449 N N . LEU A 1 195 ? 7.147 0.389 8.372 1.00 84.44 195 LEU A N 1
ATOM 1450 C CA . LEU A 1 195 ? 6.373 0.563 9.596 1.00 84.44 195 LEU A CA 1
ATOM 1451 C C . LEU A 1 195 ? 4.964 1.037 9.235 1.00 84.44 195 LEU A C 1
ATOM 1453 O O . LEU A 1 195 ? 4.803 2.075 8.595 1.00 84.44 195 LEU A O 1
ATOM 1457 N N . PHE A 1 196 ? 3.947 0.296 9.675 1.00 85.75 196 PHE A N 1
ATOM 1458 C CA . PHE A 1 196 ? 2.549 0.695 9.528 1.00 85.75 196 PHE A CA 1
ATOM 1459 C C . PHE A 1 196 ? 1.971 1.111 10.879 1.00 85.75 196 PHE A C 1
ATOM 1461 O O . PHE A 1 196 ? 1.920 0.319 11.821 1.00 85.75 196 PHE A O 1
ATOM 1468 N N . GLY A 1 197 ? 1.531 2.366 10.960 1.00 86.31 197 GLY A N 1
ATOM 1469 C CA . GLY A 1 197 ? 0.789 2.881 12.105 1.00 86.31 197 GLY A CA 1
ATOM 1470 C C . GLY A 1 197 ? -0.682 2.464 12.081 1.00 86.31 197 GLY A C 1
ATOM 1471 O O . GLY A 1 197 ? -1.210 2.026 11.058 1.00 86.31 197 GLY A O 1
ATOM 1472 N N . LEU A 1 198 ? -1.354 2.641 13.217 1.00 89.31 198 LEU A N 1
ATOM 1473 C CA . LEU A 1 198 ? -2.800 2.475 13.346 1.00 89.31 198 LEU A CA 1
ATOM 1474 C C . LEU A 1 198 ? -3.468 3.852 13.372 1.00 89.31 198 LEU A C 1
ATOM 1476 O O . LEU A 1 198 ? -3.491 4.486 14.428 1.00 89.31 198 LEU A O 1
ATOM 1480 N N . PRO A 1 199 ? -3.994 4.344 12.238 1.00 90.25 199 PRO A N 1
ATOM 1481 C CA . PRO A 1 199 ? -4.728 5.594 12.242 1.00 90.25 199 PRO A CA 1
ATOM 1482 C C . PRO A 1 199 ? -6.073 5.408 12.950 1.00 90.25 199 PRO A C 1
ATOM 1484 O O . PRO A 1 199 ? -6.768 4.409 12.759 1.00 90.25 199 PRO A O 1
ATOM 1487 N N . VAL A 1 200 ? -6.452 6.410 13.734 1.00 92.62 200 VAL A N 1
ATOM 1488 C CA . VAL A 1 200 ? -7.784 6.544 14.326 1.00 92.62 200 VAL A CA 1
ATOM 1489 C C . VAL A 1 200 ? -8.347 7.917 13.973 1.00 92.62 200 VAL A C 1
ATOM 1491 O O . VAL A 1 200 ? -7.607 8.815 13.571 1.00 92.62 200 VAL A O 1
ATOM 1494 N N . THR A 1 201 ? -9.658 8.096 14.101 1.00 92.75 201 THR A N 1
ATOM 1495 C CA . THR A 1 201 ? -10.275 9.416 13.927 1.00 92.75 201 THR A CA 1
ATOM 1496 C C . THR A 1 201 ? -9.828 10.370 15.037 1.00 92.75 201 THR A C 1
ATOM 1498 O O . THR A 1 201 ? -9.540 9.929 16.151 1.00 92.75 201 THR A O 1
ATOM 1501 N N . ASN A 1 202 ? -9.835 11.681 14.768 1.00 94.50 202 ASN A N 1
ATOM 1502 C CA . ASN A 1 202 ? -9.508 12.693 15.783 1.00 94.50 202 ASN A CA 1
ATOM 1503 C C . ASN A 1 202 ? -10.385 12.546 17.036 1.00 94.50 202 ASN A C 1
ATOM 1505 O O . ASN A 1 202 ? -9.874 12.602 18.145 1.00 94.50 202 ASN A O 1
ATOM 1509 N N . GLY A 1 203 ? -11.677 12.236 16.868 1.00 94.19 203 GLY A N 1
ATOM 1510 C CA . GLY A 1 203 ? -12.579 12.003 18.000 1.00 94.19 203 GLY A CA 1
ATOM 1511 C C . GLY A 1 203 ? -12.159 10.825 18.889 1.00 94.19 203 GLY A C 1
ATOM 1512 O O . GLY A 1 203 ? -12.149 10.962 20.109 1.00 94.19 203 GLY A O 1
ATOM 1513 N N . LEU A 1 204 ? -11.759 9.682 18.308 1.00 94.25 204 LEU A N 1
ATOM 1514 C CA . LEU A 1 204 ? -11.249 8.559 19.107 1.00 94.25 204 LEU A CA 1
ATOM 1515 C C . LEU A 1 204 ? -9.892 8.898 19.741 1.00 94.25 204 LEU A C 1
ATOM 1517 O O . LEU A 1 204 ? -9.655 8.547 20.893 1.00 94.25 204 LEU A O 1
ATOM 1521 N N . TYR A 1 205 ? -9.020 9.592 19.008 1.00 96.31 205 TYR A N 1
ATOM 1522 C CA . TYR A 1 205 ? -7.720 10.046 19.502 1.00 96.31 205 TYR A CA 1
ATOM 1523 C C . TYR A 1 205 ? -7.869 10.925 20.753 1.00 96.31 205 TYR A C 1
ATOM 1525 O O . TYR A 1 205 ? -7.321 10.610 21.807 1.00 96.31 205 TYR A O 1
ATOM 1533 N N . GLU A 1 206 ? -8.676 11.981 20.666 1.00 96.88 206 GLU A N 1
ATOM 1534 C CA . GLU A 1 206 ? -8.937 12.916 21.762 1.00 96.88 206 GLU A CA 1
ATOM 1535 C C . GLU A 1 206 ? -9.619 12.224 22.951 1.00 96.88 206 GLU A C 1
ATOM 1537 O O . GLU A 1 206 ? -9.204 12.412 24.095 1.00 96.88 206 GLU A O 1
ATOM 1542 N N . ALA A 1 207 ? -10.603 11.352 22.701 1.00 95.56 207 ALA A N 1
ATOM 1543 C CA . ALA A 1 207 ? -11.264 10.584 23.757 1.00 95.56 207 ALA A CA 1
ATOM 1544 C C . ALA A 1 207 ? -10.282 9.678 24.520 1.00 95.56 207 ALA A C 1
ATOM 1546 O O . ALA A 1 207 ? -10.329 9.588 25.748 1.00 95.56 207 ALA A O 1
ATOM 1547 N N . LEU A 1 208 ? -9.356 9.028 23.810 1.00 95.56 208 LEU A N 1
ATOM 1548 C CA . LEU A 1 208 ? -8.318 8.216 24.438 1.00 95.56 208 LEU A CA 1
ATOM 1549 C C . LEU A 1 208 ? -7.316 9.068 25.224 1.00 95.56 208 LEU A C 1
ATOM 1551 O O . LEU A 1 208 ? -6.874 8.616 26.280 1.00 95.56 208 LEU A O 1
ATOM 1555 N N . GLN A 1 209 ? -6.983 10.278 24.760 1.00 97.00 209 GLN A N 1
ATOM 1556 C CA . GLN A 1 209 ? -6.129 11.201 25.514 1.00 97.00 209 GLN A CA 1
ATOM 1557 C C . GLN A 1 209 ? -6.760 11.577 26.853 1.00 97.00 209 GLN A C 1
ATOM 1559 O O . GLN A 1 209 ? -6.085 11.473 27.872 1.00 97.00 209 GLN A O 1
ATOM 1564 N N . ILE A 1 210 ? -8.051 11.923 26.873 1.00 95.62 210 ILE A N 1
ATOM 1565 C CA . ILE A 1 210 ? -8.787 12.247 28.109 1.00 95.62 210 ILE A CA 1
ATOM 1566 C C . ILE A 1 210 ? -8.649 11.110 29.125 1.00 95.62 210 ILE A C 1
ATOM 1568 O O . ILE A 1 210 ? -8.208 11.316 30.255 1.00 95.62 210 ILE A O 1
ATOM 1572 N N . VAL A 1 211 ? -8.961 9.888 28.691 1.00 94.12 211 VAL A N 1
ATOM 1573 C CA . VAL A 1 211 ? -8.915 8.697 29.544 1.00 94.12 211 VAL A CA 1
ATOM 1574 C C . VAL A 1 211 ? -7.495 8.400 30.029 1.00 94.12 211 VAL A C 1
ATOM 1576 O O . VAL A 1 211 ? -7.296 7.987 31.169 1.00 94.12 211 VAL A O 1
ATOM 1579 N N . GLN A 1 212 ? -6.495 8.546 29.162 1.00 95.31 212 GLN A N 1
ATOM 1580 C CA . GLN A 1 212 ? -5.117 8.169 29.475 1.00 95.31 212 GLN A CA 1
ATOM 1581 C C . GLN A 1 212 ? -4.371 9.225 30.293 1.00 95.31 212 GLN A C 1
ATOM 1583 O O . GLN A 1 212 ? -3.480 8.854 31.055 1.00 95.31 212 GLN A O 1
ATOM 1588 N N . ILE A 1 213 ? -4.753 10.499 30.189 1.00 96.12 213 ILE A N 1
ATOM 1589 C CA . ILE A 1 213 ? -4.297 11.564 31.088 1.00 96.12 213 ILE A CA 1
ATOM 1590 C C . ILE A 1 213 ? -4.843 11.320 32.497 1.00 96.12 213 ILE A C 1
ATOM 1592 O O . ILE A 1 213 ? -4.074 11.312 33.453 1.00 96.12 213 ILE A O 1
ATOM 1596 N N . ASP A 1 214 ? -6.142 11.037 32.625 1.00 93.44 214 ASP A N 1
ATOM 1597 C CA . ASP A 1 214 ? -6.777 10.772 33.925 1.00 93.44 214 ASP A CA 1
ATOM 1598 C C . ASP A 1 214 ? -6.221 9.500 34.601 1.00 93.44 214 ASP A C 1
ATOM 1600 O O . ASP A 1 214 ? -6.044 9.433 35.815 1.00 93.44 214 ASP A O 1
ATOM 1604 N N . LYS A 1 215 ? -5.828 8.501 33.801 1.00 91.75 215 LYS A N 1
ATOM 1605 C CA . LYS A 1 215 ? -5.106 7.301 34.267 1.00 91.75 215 LYS A CA 1
ATOM 1606 C C . LYS A 1 215 ? -3.646 7.534 34.644 1.00 91.75 215 LYS A C 1
ATOM 1608 O O . LYS A 1 215 ? -3.033 6.632 35.212 1.00 91.75 215 LYS A O 1
ATOM 1613 N N . GLY A 1 216 ? -3.062 8.667 34.260 1.00 94.00 216 GLY A N 1
ATOM 1614 C CA . GLY A 1 216 ? -1.628 8.922 34.386 1.00 94.00 216 GLY A CA 1
ATOM 1615 C C . GLY A 1 216 ? -0.746 8.095 33.441 1.00 94.00 216 GLY A C 1
ATOM 1616 O O . GLY A 1 216 ? 0.464 8.042 33.635 1.00 94.00 216 GLY A O 1
ATOM 1617 N N . THR A 1 217 ? -1.319 7.444 32.420 1.00 94.25 217 THR A N 1
ATOM 1618 C CA . THR A 1 217 ? -0.542 6.785 31.351 1.00 94.25 217 THR A CA 1
ATOM 1619 C C . THR A 1 217 ? -0.045 7.779 30.302 1.00 94.25 217 THR A C 1
ATOM 1621 O O . THR A 1 217 ? 0.918 7.490 29.600 1.00 94.25 217 THR A O 1
ATOM 1624 N N . LEU A 1 218 ? -0.683 8.949 30.217 1.00 97.06 218 LEU A N 1
ATOM 1625 C CA . LEU A 1 218 ? -0.160 10.128 29.535 1.00 97.06 218 LEU A CA 1
ATOM 1626 C C . LEU A 1 218 ? 0.155 11.231 30.556 1.00 97.06 218 LEU A C 1
ATOM 1628 O O . LEU A 1 218 ? -0.512 11.306 31.592 1.00 97.06 218 LEU A O 1
ATOM 1632 N N . PRO A 1 219 ? 1.134 12.112 30.273 1.00 97.62 219 PRO A N 1
ATOM 1633 C CA . PRO A 1 219 ? 1.423 13.268 31.114 1.00 97.62 219 PRO A CA 1
ATOM 1634 C C . PRO A 1 219 ? 0.196 14.165 31.315 1.00 97.62 219 PRO A C 1
ATOM 1636 O O . PRO A 1 219 ? -0.500 14.501 30.359 1.00 97.62 219 PRO A O 1
ATOM 1639 N N . SER A 1 220 ? -0.013 14.657 32.538 1.00 96.81 220 SER A N 1
ATOM 1640 C CA . SER A 1 220 ? -1.080 15.625 32.844 1.00 96.81 220 SER A CA 1
ATOM 1641 C C . SER A 1 220 ? -0.911 16.979 32.149 1.00 96.81 220 SER A C 1
ATOM 1643 O O . SER A 1 220 ? -1.850 17.766 32.086 1.00 96.81 220 SER A O 1
ATOM 1645 N N . THR A 1 221 ? 0.277 17.251 31.605 1.00 96.69 221 THR A N 1
ATOM 1646 C CA . THR A 1 221 ? 0.583 18.437 30.795 1.00 96.69 221 THR A CA 1
ATOM 1647 C C . THR A 1 221 ? 0.110 18.317 29.347 1.00 96.69 221 THR A C 1
ATOM 1649 O O . THR A 1 221 ? 0.182 19.293 28.598 1.00 96.69 221 THR A O 1
ATOM 1652 N N . CYS A 1 222 ? -0.361 17.143 28.925 1.00 97.38 222 CYS A N 1
ATOM 1653 C CA . CYS A 1 222 ? -0.852 16.947 27.574 1.00 97.38 222 CYS A CA 1
ATOM 1654 C C . CYS A 1 222 ? -2.148 17.714 27.332 1.00 97.38 222 CYS A C 1
ATOM 1656 O O . CYS A 1 222 ? -3.137 17.563 28.042 1.00 97.38 222 CYS A O 1
ATOM 1658 N N . THR A 1 223 ? -2.142 18.525 26.279 1.00 96.50 223 THR A N 1
ATOM 1659 C CA . THR A 1 223 ? -3.354 19.171 25.775 1.00 96.50 223 THR A CA 1
ATOM 1660 C C . THR A 1 223 ? -4.090 18.199 24.858 1.00 96.50 223 THR A C 1
ATOM 1662 O O . THR A 1 223 ? -3.469 17.575 23.994 1.00 96.50 223 THR A O 1
ATOM 1665 N N . ILE A 1 224 ? -5.406 18.075 25.034 1.00 96.94 224 ILE A N 1
ATOM 1666 C CA . ILE A 1 224 ? -6.261 17.274 24.149 1.00 96.94 224 ILE A CA 1
ATOM 1667 C C . ILE A 1 224 ? -6.138 17.796 22.709 1.00 96.94 224 ILE A C 1
ATOM 1669 O O . ILE A 1 224 ? -6.152 19.004 22.483 1.00 96.94 224 ILE A O 1
ATOM 1673 N N . GLY A 1 225 ? -5.956 16.888 21.751 1.00 96.19 225 GLY A N 1
ATOM 1674 C CA . GLY A 1 225 ? -5.666 17.198 20.348 1.00 96.19 225 GLY A CA 1
ATOM 1675 C C . GLY A 1 225 ? -4.176 17.393 20.033 1.00 96.19 225 GLY A C 1
ATOM 1676 O O . GLY A 1 225 ? -3.822 17.619 18.878 1.00 96.19 225 GLY A O 1
ATOM 1677 N N . SER A 1 226 ? -3.271 17.293 21.016 1.00 96.31 226 SER A N 1
ATOM 1678 C CA . SER A 1 226 ? -1.825 17.343 20.755 1.00 96.31 226 SER A CA 1
ATOM 1679 C C . SER A 1 226 ? -1.332 16.066 20.066 1.00 96.31 226 SER A C 1
ATOM 1681 O O . SER A 1 226 ? -1.562 14.961 20.561 1.00 96.31 226 SER A O 1
ATOM 1683 N N . TYR A 1 227 ? -0.582 16.224 18.973 1.00 95.31 227 TYR A N 1
ATOM 1684 C CA . TYR A 1 227 ? 0.057 15.132 18.221 1.00 95.31 227 TYR A CA 1
ATOM 1685 C C . TYR A 1 227 ? 1.544 14.946 18.553 1.00 95.31 227 TYR A C 1
ATOM 1687 O O . TYR A 1 227 ? 2.276 14.304 17.800 1.00 95.31 227 TYR A O 1
ATOM 1695 N N . THR A 1 228 ? 2.023 15.512 19.663 1.00 96.56 228 THR A N 1
ATOM 1696 C CA . THR A 1 228 ? 3.379 15.219 20.137 1.00 96.56 228 THR A CA 1
ATOM 1697 C C . THR A 1 228 ? 3.484 13.760 20.572 1.00 96.56 228 THR A C 1
ATOM 1699 O O . THR A 1 228 ? 2.538 13.197 21.121 1.00 96.56 228 THR A O 1
ATOM 1702 N N . GLU A 1 229 ? 4.657 13.156 20.380 1.00 94.44 229 GLU A N 1
ATOM 1703 C CA . GLU A 1 229 ? 4.910 11.757 20.753 1.00 94.44 229 GLU A CA 1
ATOM 1704 C C . GLU A 1 229 ? 4.567 11.478 22.226 1.00 94.44 229 GLU A C 1
ATOM 1706 O O . GLU A 1 229 ? 3.891 10.501 22.532 1.00 94.44 229 GLU A O 1
ATOM 1711 N N . ALA A 1 230 ? 4.926 12.396 23.129 1.00 96.56 230 ALA A N 1
ATOM 1712 C CA . ALA A 1 230 ? 4.636 12.283 24.560 1.00 96.56 230 ALA A CA 1
ATOM 1713 C C . ALA A 1 230 ? 3.135 12.312 24.911 1.00 96.56 230 ALA A C 1
ATOM 1715 O O . ALA A 1 230 ? 2.758 11.857 25.988 1.00 96.56 230 ALA A O 1
ATOM 1716 N N . CYS A 1 231 ? 2.287 12.855 24.033 1.00 97.44 231 CYS A N 1
ATOM 1717 C CA . CYS A 1 231 ? 0.841 12.951 24.232 1.00 97.44 231 CYS A CA 1
ATOM 1718 C C . CYS A 1 231 ? 0.052 11.973 23.360 1.00 97.44 231 CYS A C 1
ATOM 1720 O O . CYS A 1 231 ? -1.178 12.039 23.337 1.00 97.44 231 CYS A O 1
ATOM 1722 N N . MET A 1 232 ? 0.732 11.075 22.646 1.00 96.56 232 MET A N 1
ATOM 1723 C CA . MET A 1 232 ? 0.092 10.117 21.760 1.00 96.56 232 MET A CA 1
ATOM 1724 C C . MET A 1 232 ? -0.586 9.006 22.577 1.00 96.56 232 MET A C 1
ATOM 1726 O O . MET A 1 232 ? 0.103 8.231 23.243 1.00 96.56 232 MET A O 1
ATOM 1730 N N . PRO A 1 233 ? -1.924 8.888 22.539 1.00 96.00 233 PRO A N 1
ATOM 1731 C CA . PRO A 1 233 ? -2.622 7.824 23.234 1.00 96.00 233 PRO A CA 1
ATOM 1732 C C . PRO A 1 233 ? -2.322 6.466 22.596 1.00 96.00 233 PRO A C 1
ATOM 1734 O O . PRO A 1 233 ? -2.043 6.351 21.403 1.00 96.00 233 PRO A O 1
ATOM 1737 N N . SER A 1 234 ? -2.454 5.412 23.394 1.00 93.75 234 SER A N 1
ATOM 1738 C CA . SER A 1 234 ? -2.270 4.028 22.954 1.00 93.75 234 SER A CA 1
ATOM 1739 C C . SER A 1 234 ? -3.577 3.231 22.962 1.00 93.75 234 SER A C 1
ATOM 1741 O O . SER A 1 234 ? -4.544 3.576 23.640 1.00 93.75 234 SER A O 1
ATOM 1743 N N . LEU A 1 235 ? -3.609 2.132 22.214 1.00 93.56 235 LEU A N 1
ATOM 1744 C CA . LEU A 1 235 ? -4.652 1.115 22.302 1.00 93.56 235 LEU A CA 1
ATOM 1745 C C . LEU A 1 235 ? -4.006 -0.224 22.641 1.00 93.56 235 LEU A C 1
ATOM 1747 O O . LEU A 1 235 ? -2.937 -0.558 22.131 1.00 93.56 235 LEU A O 1
ATOM 1751 N N . SER A 1 236 ? -4.673 -1.017 23.475 1.00 92.12 236 SER A N 1
ATOM 1752 C CA . SER A 1 236 ? -4.245 -2.395 23.714 1.00 92.12 236 SER A CA 1
ATOM 1753 C C . SER A 1 236 ? -4.499 -3.273 22.485 1.00 92.12 236 SER A C 1
ATOM 1755 O O . SER A 1 236 ? -5.455 -3.062 21.734 1.00 92.12 236 SER A O 1
ATOM 1757 N N . THR A 1 237 ? -3.700 -4.332 22.324 1.00 92.44 237 THR A N 1
ATOM 1758 C CA . THR A 1 237 ? -3.909 -5.360 21.287 1.00 92.44 237 THR A CA 1
ATOM 1759 C C . THR A 1 237 ? -5.339 -5.903 21.305 1.00 92.44 237 THR A C 1
ATOM 1761 O O . THR A 1 237 ? -5.915 -6.125 20.247 1.00 92.44 237 THR A O 1
ATOM 1764 N N . HIS A 1 238 ? -5.933 -6.075 22.493 1.00 91.75 238 HIS A N 1
ATOM 1765 C CA . HIS A 1 238 ? -7.303 -6.565 22.644 1.00 91.75 238 HIS A CA 1
ATOM 1766 C C . HIS A 1 238 ? -8.344 -5.581 22.096 1.00 91.75 238 HIS A C 1
ATOM 1768 O O . HIS A 1 238 ? -9.228 -5.993 21.353 1.00 91.75 238 HIS A O 1
ATOM 1774 N N . GLN A 1 239 ? -8.216 -4.286 22.405 1.00 93.62 239 GLN A N 1
ATOM 1775 C CA . GLN A 1 239 ? -9.106 -3.250 21.864 1.00 93.62 239 GLN A CA 1
ATOM 1776 C C . GLN A 1 239 ? -9.011 -3.159 20.340 1.00 93.62 239 GLN A C 1
ATOM 1778 O O . GLN A 1 239 ? -10.013 -2.985 19.656 1.00 93.62 239 GLN A O 1
ATOM 1783 N N . ILE A 1 240 ? -7.803 -3.296 19.795 1.00 94.94 240 ILE A N 1
ATOM 1784 C CA . ILE A 1 240 ? -7.600 -3.285 18.347 1.00 94.94 240 ILE A CA 1
ATOM 1785 C C . ILE A 1 240 ? -8.223 -4.542 17.724 1.00 94.94 240 ILE A C 1
ATOM 1787 O O . ILE A 1 240 ? -8.967 -4.446 16.751 1.00 94.94 240 ILE A O 1
ATOM 1791 N N . ALA A 1 241 ? -7.982 -5.718 18.308 1.00 94.69 241 ALA A N 1
ATOM 1792 C CA . ALA A 1 241 ? -8.550 -6.976 17.836 1.00 94.69 241 ALA A CA 1
ATOM 1793 C C . ALA A 1 241 ? -10.087 -6.976 17.873 1.00 94.69 241 ALA A C 1
ATOM 1795 O O . ALA A 1 241 ? -10.710 -7.462 16.929 1.00 94.69 241 ALA A O 1
ATOM 1796 N N . SER A 1 242 ? -10.710 -6.408 18.912 1.00 94.56 242 SER A N 1
ATOM 1797 C CA . SER A 1 242 ? -12.172 -6.350 19.037 1.00 94.56 242 SER A CA 1
ATOM 1798 C C . SER A 1 242 ? -12.820 -5.415 18.008 1.00 94.56 242 SER A C 1
ATOM 1800 O O . SER A 1 242 ? -13.905 -5.719 17.511 1.00 94.56 242 SER A O 1
ATOM 1802 N N . LEU A 1 243 ? -12.131 -4.336 17.617 1.00 94.44 243 LEU A N 1
ATOM 1803 C CA . LEU A 1 243 ? -12.546 -3.458 16.519 1.00 94.44 243 LEU A CA 1
ATOM 1804 C C . LEU A 1 243 ? -12.381 -4.141 15.151 1.00 94.44 243 LEU A C 1
ATOM 1806 O O . LEU A 1 243 ? -13.331 -4.186 14.374 1.00 94.44 243 LEU A O 1
ATOM 1810 N N . ILE A 1 244 ? -11.208 -4.722 14.860 1.00 94.00 244 ILE A N 1
ATOM 1811 C CA . ILE A 1 244 ? -10.930 -5.347 13.550 1.00 94.00 244 ILE A CA 1
ATOM 1812 C C . ILE A 1 244 ? -11.797 -6.592 13.326 1.00 94.00 244 ILE A C 1
ATOM 1814 O O . ILE A 1 244 ? -12.208 -6.855 12.202 1.00 94.00 244 ILE A O 1
ATOM 1818 N N . SER A 1 245 ? -12.086 -7.375 14.368 1.00 93.38 245 SER A N 1
ATOM 1819 C CA . SER A 1 245 ? -12.979 -8.543 14.268 1.00 93.38 245 SER A CA 1
ATOM 1820 C C . SER A 1 245 ? -14.469 -8.178 14.298 1.00 93.38 245 SER A C 1
ATOM 1822 O O . SER A 1 245 ? -15.313 -9.051 14.117 1.00 93.38 245 SER A O 1
ATOM 1824 N N . GLY A 1 246 ? -14.810 -6.901 14.519 1.00 92.56 246 GLY A N 1
ATOM 1825 C CA . GLY A 1 246 ? -16.193 -6.424 14.590 1.00 92.56 246 GLY A CA 1
ATOM 1826 C C . GLY A 1 246 ? -16.967 -6.913 15.816 1.00 92.56 246 GLY A C 1
ATOM 1827 O O . GLY A 1 246 ? -18.197 -6.903 15.807 1.00 92.56 246 GLY A O 1
ATOM 1828 N N . GLN A 1 247 ? -16.265 -7.344 16.869 1.00 93.12 247 GLN A N 1
ATOM 1829 C CA . GLN A 1 247 ? -16.877 -7.684 18.157 1.00 93.12 247 GLN A CA 1
ATOM 1830 C C . GLN A 1 247 ? -17.456 -6.449 18.852 1.00 93.12 247 GLN A C 1
ATOM 1832 O O . GLN A 1 247 ? -18.442 -6.569 19.572 1.00 93.12 247 GLN A O 1
ATOM 1837 N N . VAL A 1 248 ? -16.853 -5.280 18.623 1.00 93.50 248 VAL A N 1
ATOM 1838 C CA . VA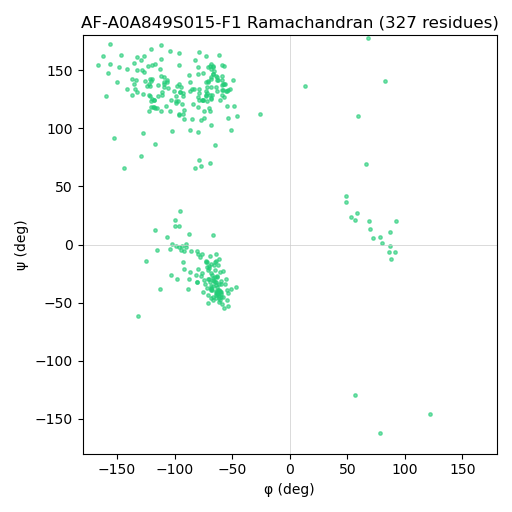L A 1 248 ? -17.405 -3.981 19.018 1.00 93.50 248 VAL A CA 1
ATOM 1839 C C . VAL A 1 248 ? -18.124 -3.390 17.813 1.00 93.50 248 VAL A C 1
ATOM 1841 O O . VAL A 1 248 ? -17.501 -3.026 16.813 1.00 93.50 248 VAL A O 1
ATOM 1844 N N . LYS A 1 249 ? -19.445 -3.295 17.913 1.00 92.56 249 LYS A N 1
ATOM 1845 C CA . LYS A 1 249 ? -20.324 -2.763 16.868 1.00 92.56 249 LYS A CA 1
ATOM 1846 C C . LYS A 1 249 ? -20.684 -1.310 17.124 1.00 92.56 249 LYS A C 1
ATOM 1848 O O . LYS A 1 249 ? -20.908 -0.552 16.174 1.00 92.56 249 LYS A O 1
ATOM 1853 N N . LYS A 1 250 ? -20.721 -0.932 18.404 1.00 93.00 250 LYS A N 1
ATOM 1854 C CA . LYS A 1 250 ? -21.071 0.407 18.878 1.00 93.00 250 LYS A CA 1
ATOM 1855 C C . LYS A 1 250 ? -20.002 0.990 19.796 1.00 93.00 250 LYS A C 1
ATOM 1857 O O . LYS A 1 250 ? -19.349 0.258 20.535 1.00 93.00 250 LYS A O 1
ATOM 1862 N N . TRP A 1 251 ? -19.828 2.309 19.798 1.00 92.62 251 TRP A N 1
ATOM 1863 C CA . TRP A 1 251 ? -18.879 2.979 20.692 1.00 92.62 251 TRP A CA 1
ATOM 1864 C C . TRP A 1 251 ? -19.272 2.831 22.164 1.00 92.62 251 TRP A C 1
ATOM 1866 O O . TRP A 1 251 ? -18.395 2.757 23.024 1.00 92.62 251 TRP A O 1
ATOM 1876 N N . SER A 1 252 ? -20.565 2.687 22.453 1.00 91.69 252 SER A N 1
ATOM 1877 C CA . SER A 1 252 ? -21.080 2.293 23.770 1.00 91.69 252 SER A CA 1
ATOM 1878 C C . SER A 1 252 ? -20.645 0.895 24.244 1.00 91.69 252 SER A C 1
ATOM 1880 O O . SER A 1 252 ? -20.686 0.622 25.441 1.00 91.69 252 SER A O 1
ATOM 1882 N N . GLU A 1 253 ? -20.171 0.022 23.351 1.00 93.50 253 GLU A N 1
ATOM 1883 C CA . GLU A 1 253 ? -19.600 -1.293 23.691 1.00 93.50 253 GLU A CA 1
ATOM 1884 C C . GLU A 1 253 ? -18.072 -1.228 23.876 1.00 93.50 253 GLU A C 1
ATOM 1886 O O . GLU A 1 253 ? -17.457 -2.149 24.423 1.00 93.50 253 GLU A O 1
ATOM 1891 N N . PHE A 1 254 ? -17.438 -0.139 23.426 1.00 93.88 254 PHE A N 1
ATOM 1892 C CA . PHE A 1 254 ? -15.994 0.042 23.504 1.00 93.88 254 PHE A CA 1
ATOM 1893 C C . PHE A 1 254 ? -15.580 0.484 24.910 1.00 93.88 254 PHE A C 1
ATOM 1895 O O . PHE A 1 254 ? -15.631 1.664 25.261 1.00 93.88 254 PHE A O 1
ATOM 1902 N N . ASN A 1 255 ? -15.163 -0.480 25.729 1.00 91.44 255 ASN A N 1
ATOM 1903 C CA . ASN A 1 255 ? -14.840 -0.237 27.130 1.00 91.44 255 ASN A CA 1
ATOM 1904 C C . ASN A 1 255 ? -13.384 0.199 27.362 1.00 91.44 255 ASN A C 1
ATOM 1906 O O . ASN A 1 255 ? -12.441 -0.290 26.734 1.00 91.44 255 ASN A O 1
ATOM 1910 N N . VAL A 1 256 ? -13.202 1.064 28.358 1.00 89.00 256 VAL A N 1
ATOM 1911 C CA . VAL A 1 256 ? -11.911 1.440 28.938 1.00 89.00 256 VAL A CA 1
ATOM 1912 C C . VAL A 1 256 ? -11.893 1.117 30.434 1.00 89.00 256 VAL A C 1
ATOM 1914 O O . VAL A 1 256 ? -12.852 1.386 31.153 1.00 89.00 256 VAL A O 1
ATOM 1917 N N . SER A 1 257 ? -10.790 0.547 30.925 1.00 84.19 257 SER A N 1
ATOM 1918 C CA . SER A 1 257 ? -10.669 0.143 32.336 1.00 84.19 257 SER A CA 1
ATOM 1919 C C . SER A 1 257 ? -10.016 1.230 33.188 1.00 84.19 257 SER A C 1
ATOM 1921 O O . SER A 1 257 ? -8.873 1.588 32.918 1.00 84.19 257 SER A O 1
ATOM 1923 N N . PHE A 1 258 ? -10.690 1.733 34.221 1.00 80.94 258 PHE A N 1
ATOM 1924 C CA . PHE A 1 258 ? -10.162 2.710 35.181 1.00 80.94 258 PHE A CA 1
ATOM 1925 C C . PHE A 1 258 ? -10.480 2.274 36.616 1.00 80.94 258 PHE A C 1
ATOM 1927 O O . PHE A 1 258 ? -11.614 1.895 36.906 1.00 80.94 258 PHE A O 1
ATOM 1934 N N . ASN A 1 259 ? -9.485 2.288 37.512 1.00 82.00 259 ASN A N 1
ATOM 1935 C CA . ASN A 1 259 ? -9.621 1.845 38.911 1.00 82.00 259 ASN A CA 1
ATOM 1936 C C . ASN A 1 259 ? -10.300 0.469 39.067 1.00 82.00 259 ASN A C 1
ATOM 1938 O O . ASN A 1 259 ? -11.175 0.278 39.911 1.00 82.00 259 ASN A O 1
ATOM 1942 N N . GLY A 1 260 ? -9.936 -0.488 38.205 1.00 78.94 260 GLY A N 1
ATOM 1943 C CA . GLY A 1 260 ? -10.489 -1.848 38.220 1.00 78.94 260 GLY A CA 1
ATOM 1944 C C . GLY A 1 260 ? -11.937 -1.972 37.724 1.00 78.94 260 GLY A C 1
ATOM 1945 O O . GLY A 1 260 ? -12.501 -3.060 37.789 1.00 78.94 260 GLY A O 1
ATOM 1946 N N . LYS A 1 261 ? -12.543 -0.891 37.218 1.00 82.31 261 LYS A N 1
ATOM 1947 C CA . LYS A 1 261 ? -13.889 -0.881 36.627 1.00 82.31 261 LYS A CA 1
ATOM 1948 C C . LYS A 1 261 ? -13.821 -0.612 35.128 1.00 82.31 261 LYS A C 1
ATOM 1950 O O . LYS A 1 261 ? -12.980 0.158 34.674 1.00 82.31 261 LYS A O 1
ATOM 1955 N N . ASN A 1 262 ? -14.719 -1.232 34.368 1.00 85.44 262 ASN A N 1
ATOM 1956 C CA . ASN A 1 262 ? -14.872 -0.985 32.936 1.00 85.44 262 ASN A CA 1
ATOM 1957 C C . ASN A 1 262 ? -15.977 0.044 32.708 1.00 85.44 262 ASN A C 1
ATOM 1959 O O . ASN A 1 262 ? -17.073 -0.110 33.245 1.00 85.44 262 ASN A O 1
ATOM 1963 N N . TYR A 1 263 ? -15.681 1.056 31.901 1.00 85.44 263 TYR A N 1
ATOM 1964 C CA . TYR A 1 263 ? -16.634 2.080 31.488 1.00 85.44 263 TYR A CA 1
ATOM 1965 C C . TYR A 1 263 ? -16.720 2.104 29.965 1.00 85.44 263 TYR A C 1
ATOM 1967 O O . TYR A 1 263 ? -15.663 2.073 29.323 1.00 85.44 263 TYR A O 1
ATOM 1975 N N . PRO A 1 264 ? -17.922 2.225 29.379 1.00 91.44 264 PRO A N 1
ATOM 1976 C CA . PRO A 1 264 ? -18.051 2.616 27.984 1.00 91.44 264 PRO A CA 1
ATOM 1977 C C . PRO A 1 264 ? -17.286 3.914 27.745 1.00 91.44 264 PRO A C 1
ATOM 1979 O O . PRO A 1 264 ? -17.441 4.868 28.512 1.00 91.44 264 PRO A O 1
ATOM 1982 N N . LEU A 1 265 ? -16.479 3.980 26.685 1.00 91.44 265 LEU A N 1
ATOM 1983 C CA . LEU A 1 265 ? -15.727 5.192 26.350 1.00 91.44 265 LEU A CA 1
ATOM 1984 C C . LEU A 1 265 ? -16.662 6.398 26.177 1.00 91.44 265 LEU A C 1
ATOM 1986 O O . LEU A 1 265 ? -16.323 7.504 26.583 1.00 91.44 265 LEU A O 1
ATOM 1990 N N . THR A 1 266 ? -17.867 6.166 25.655 1.00 91.75 266 THR A N 1
ATOM 1991 C CA . THR A 1 266 ? -18.916 7.182 25.484 1.00 91.75 266 THR A CA 1
ATOM 1992 C C . THR A 1 266 ? -19.462 7.741 26.800 1.00 91.75 266 THR A C 1
ATOM 1994 O O . THR A 1 266 ? -20.078 8.798 26.801 1.00 91.75 266 THR A O 1
ATOM 1997 N N . GLN A 1 267 ? -19.255 7.063 27.928 1.00 91.25 267 GLN A N 1
ATOM 1998 C CA . GLN A 1 267 ? -19.716 7.514 29.245 1.00 91.25 267 GLN A CA 1
ATOM 1999 C C . GLN A 1 267 ? -18.590 8.117 30.093 1.00 91.25 267 GLN A C 1
ATOM 2001 O O . GLN A 1 267 ? -18.831 8.517 31.232 1.00 91.25 267 GLN A O 1
ATOM 2006 N N . TYR A 1 268 ? -17.360 8.180 29.572 1.00 90.56 268 TYR A N 1
ATOM 2007 C CA . TYR A 1 268 ? -16.239 8.742 30.314 1.00 90.56 268 TYR A CA 1
ATOM 2008 C C . TYR A 1 268 ? -16.358 10.274 30.410 1.00 90.56 268 TYR A C 1
ATOM 2010 O O . TYR A 1 268 ? -16.583 10.927 29.386 1.00 90.56 268 TYR A O 1
ATOM 2018 N N . PRO A 1 269 ? -16.195 10.883 31.602 1.00 90.00 269 PRO A N 1
ATOM 2019 C CA . PRO A 1 269 ? -16.287 12.333 31.756 1.00 90.00 269 PRO A CA 1
ATOM 2020 C C . PRO A 1 269 ? -15.349 13.091 30.807 1.00 90.00 269 PRO A C 1
ATOM 2022 O O . PRO A 1 269 ? -14.167 12.777 30.704 1.00 90.00 269 PRO A O 1
ATOM 2025 N N . GLY A 1 270 ? -15.882 14.105 30.121 1.00 90.06 270 GLY A N 1
ATOM 2026 C CA . GLY A 1 270 ? -15.133 14.947 29.182 1.00 90.06 270 GLY A CA 1
ATOM 2027 C C . GLY A 1 270 ? -15.071 14.426 27.743 1.00 90.06 270 GLY A C 1
ATOM 2028 O O . GLY A 1 270 ? -14.699 15.191 26.858 1.00 90.06 270 GLY A O 1
ATOM 2029 N N . VAL A 1 271 ? -15.462 13.174 27.476 1.00 93.06 271 VAL A N 1
ATOM 2030 C CA . VAL A 1 271 ? -15.475 12.626 26.111 1.00 93.06 271 VAL A CA 1
ATOM 2031 C C . VAL A 1 271 ? -16.614 13.229 25.286 1.00 93.06 271 VAL A C 1
ATOM 2033 O O . VAL A 1 271 ? -17.783 13.175 25.670 1.00 93.06 271 VAL A O 1
ATOM 2036 N N . THR A 1 272 ? -16.275 13.758 24.110 1.00 92.69 272 THR A N 1
ATOM 2037 C CA . THR A 1 272 ? -17.252 14.205 23.110 1.00 92.69 272 THR A CA 1
ATOM 2038 C C . THR A 1 272 ? -17.846 13.002 22.382 1.00 92.69 272 THR A C 1
ATOM 2040 O O . THR A 1 272 ? -17.123 12.196 21.794 1.00 92.69 272 THR A O 1
ATOM 2043 N N . LEU A 1 273 ? -19.175 12.891 22.392 1.00 90.12 273 LEU A N 1
ATOM 2044 C CA . LEU A 1 273 ? -19.879 11.799 21.726 1.00 90.12 273 LEU A CA 1
ATOM 2045 C C . LEU A 1 273 ? -19.816 11.925 20.194 1.00 90.12 273 LEU A C 1
ATOM 2047 O O . LEU A 1 273 ? -19.968 13.027 19.660 1.00 90.12 273 LEU A O 1
ATOM 2051 N N . PRO A 1 274 ? -19.656 10.807 19.465 1.00 88.75 274 PRO A N 1
ATOM 2052 C CA . PRO A 1 274 ? -19.788 10.808 18.016 1.00 88.75 274 PRO A CA 1
ATOM 2053 C C . PRO A 1 274 ? -21.248 11.048 17.600 1.00 88.75 274 PRO A C 1
ATOM 2055 O O . PRO A 1 274 ? -22.182 10.672 18.305 1.00 88.75 274 PRO A O 1
ATOM 2058 N N . GLY A 1 275 ? -21.458 11.610 16.405 1.00 87.69 275 GLY A N 1
ATOM 2059 C CA . GLY A 1 275 ? -22.807 11.805 15.848 1.00 87.69 275 GLY A CA 1
ATOM 2060 C C . GLY A 1 275 ? -23.564 10.499 15.551 1.00 87.69 275 GLY A C 1
ATOM 2061 O O . GLY A 1 275 ? -24.776 10.517 15.361 1.00 87.69 275 GLY A O 1
ATOM 2062 N N . SER A 1 276 ? -22.864 9.362 15.522 1.00 88.75 276 SER A N 1
ATOM 2063 C CA . SER A 1 276 ? -23.441 8.021 15.463 1.00 88.75 276 SER A CA 1
ATOM 2064 C C . SER A 1 276 ? -22.726 7.120 16.461 1.00 88.75 276 SER A C 1
ATOM 2066 O O . SER A 1 276 ? -21.500 7.146 16.542 1.00 88.75 276 SER A O 1
ATOM 2068 N N . ASP A 1 277 ? -23.483 6.289 17.177 1.00 90.31 277 ASP A N 1
ATOM 2069 C CA . ASP A 1 277 ? -22.909 5.291 18.085 1.00 90.31 277 ASP A CA 1
ATOM 2070 C C . ASP A 1 277 ? -22.337 4.080 17.332 1.00 90.31 277 ASP A C 1
ATOM 2072 O O . ASP A 1 277 ? -21.682 3.248 17.939 1.00 90.31 277 ASP A O 1
ATOM 2076 N N . LEU A 1 278 ? -22.540 3.954 16.016 1.00 91.56 278 LEU A N 1
ATOM 2077 C CA . LEU A 1 278 ? -21.966 2.852 15.245 1.00 91.56 278 LEU A CA 1
ATOM 2078 C C . LEU A 1 278 ? -20.451 3.027 15.081 1.00 91.56 278 LEU A C 1
ATOM 2080 O O . LEU A 1 278 ? -19.963 4.096 14.706 1.00 91.56 278 LEU A O 1
ATOM 2084 N N . VAL A 1 279 ? -19.701 1.944 15.285 1.00 92.31 279 VAL A N 1
ATOM 2085 C CA . VAL A 1 279 ? -18.281 1.908 14.927 1.00 92.31 279 VAL A CA 1
ATOM 2086 C C . VAL A 1 279 ? -18.159 1.969 13.410 1.00 92.31 279 VAL A C 1
ATOM 2088 O O . VAL A 1 279 ? -18.779 1.183 12.692 1.00 92.31 279 VAL A O 1
ATOM 2091 N N . HIS A 1 280 ? -17.341 2.901 12.927 1.00 91.19 280 HIS A N 1
ATOM 2092 C CA . HIS A 1 280 ? -16.930 2.982 11.531 1.00 91.19 280 HIS A CA 1
ATOM 2093 C C . HIS A 1 280 ? -15.494 2.472 11.414 1.00 91.19 280 HIS A C 1
ATOM 2095 O O . HIS A 1 280 ? -14.572 3.082 11.957 1.00 91.19 280 HIS A O 1
ATOM 2101 N N . PHE A 1 281 ? -15.309 1.356 10.712 1.00 90.62 281 PHE A N 1
ATOM 2102 C CA . PHE A 1 281 ? -14.009 0.728 10.505 1.00 90.62 281 PHE A CA 1
ATOM 2103 C C . PHE A 1 281 ? -13.652 0.718 9.016 1.00 90.62 281 PHE A C 1
ATOM 2105 O O . PHE A 1 281 ? -14.331 0.096 8.201 1.00 90.62 281 PHE A O 1
ATOM 2112 N N . CYS A 1 282 ? -12.570 1.400 8.650 1.00 90.31 282 CYS A N 1
ATOM 2113 C CA . CYS A 1 282 ? -12.036 1.359 7.292 1.00 90.31 282 CYS A CA 1
ATOM 2114 C C . CYS A 1 282 ? -10.987 0.250 7.207 1.00 90.31 282 CYS A C 1
ATOM 2116 O O . CYS A 1 282 ? -9.885 0.401 7.738 1.00 90.31 282 CYS A O 1
ATOM 2118 N N . LYS A 1 283 ? -11.313 -0.855 6.531 1.00 89.56 283 LYS A N 1
ATOM 2119 C CA . LYS A 1 283 ? -10.368 -1.954 6.288 1.00 89.56 283 LYS A CA 1
ATOM 2120 C C . LYS A 1 283 ? -9.719 -1.809 4.918 1.00 89.56 283 LYS A C 1
ATOM 2122 O O . LYS A 1 283 ? -10.295 -1.233 3.997 1.00 89.56 283 LYS A O 1
ATOM 2127 N N . ARG A 1 284 ? -8.520 -2.365 4.756 1.00 88.75 284 ARG A N 1
ATOM 2128 C CA . ARG A 1 284 ? -7.917 -2.494 3.425 1.00 88.75 284 ARG A CA 1
ATOM 2129 C C . ARG A 1 284 ? -8.595 -3.622 2.647 1.00 88.75 284 ARG A C 1
ATOM 2131 O O . ARG A 1 284 ? -9.004 -4.619 3.244 1.00 88.75 284 ARG A O 1
ATOM 2138 N N . VAL A 1 285 ? -8.684 -3.461 1.328 1.00 88.31 285 VAL A N 1
ATOM 2139 C CA . VAL A 1 285 ? -9.130 -4.526 0.412 1.00 88.31 285 VAL A CA 1
ATOM 2140 C C . VAL A 1 285 ? -8.266 -5.782 0.549 1.00 88.31 285 VAL A C 1
ATOM 2142 O O . VAL A 1 285 ? -7.092 -5.704 0.936 1.00 88.31 285 VAL A O 1
ATOM 2145 N N . ALA A 1 286 ? -8.836 -6.941 0.219 1.00 90.06 286 ALA A N 1
ATOM 2146 C CA . ALA A 1 286 ? -8.075 -8.180 0.153 1.00 90.06 286 ALA A CA 1
ATOM 2147 C C . ALA A 1 286 ? -6.928 -8.054 -0.869 1.00 90.06 286 ALA A C 1
ATOM 2149 O O . ALA A 1 286 ? -7.029 -7.329 -1.858 1.00 90.06 286 ALA A O 1
ATOM 2150 N N . GLY A 1 287 ? -5.793 -8.691 -0.584 1.00 91.50 287 GLY A N 1
ATOM 2151 C CA . GLY A 1 287 ? -4.544 -8.491 -1.324 1.00 91.50 287 GLY A CA 1
ATOM 2152 C C . GLY A 1 287 ? -3.660 -7.332 -0.854 1.00 91.50 287 GLY A C 1
ATOM 2153 O O . GLY A 1 287 ? -2.521 -7.198 -1.307 1.00 91.50 287 GLY A O 1
ATOM 2154 N N . SER A 1 288 ? -4.130 -6.509 0.086 1.00 92.00 288 SER A N 1
ATOM 2155 C CA . SER A 1 288 ? -3.302 -5.485 0.727 1.00 92.00 288 SER A CA 1
ATOM 2156 C C . SER A 1 288 ? -2.338 -6.092 1.746 1.00 92.00 288 SER A C 1
ATOM 2158 O O . SER A 1 288 ? -2.768 -6.723 2.712 1.00 92.00 288 SER A O 1
ATOM 2160 N N . GLY A 1 289 ? -1.037 -5.834 1.592 1.00 92.25 289 GLY A N 1
ATOM 2161 C CA . GLY A 1 289 ? -0.022 -6.248 2.561 1.00 92.25 289 GLY A CA 1
ATOM 2162 C C . GLY A 1 289 ? -0.196 -5.566 3.917 1.00 92.25 289 GLY A C 1
ATOM 2163 O O . GLY A 1 289 ? -0.131 -6.237 4.941 1.00 92.25 289 GLY A O 1
ATOM 2164 N N . THR A 1 290 ? -0.532 -4.272 3.949 1.00 91.44 290 THR A N 1
ATOM 2165 C CA . THR A 1 290 ? -0.860 -3.561 5.200 1.00 91.44 290 THR A CA 1
ATOM 2166 C C . THR A 1 290 ? -2.030 -4.215 5.942 1.00 91.44 290 THR A C 1
ATOM 2168 O O . THR A 1 290 ? -1.959 -4.415 7.153 1.00 91.44 290 THR A O 1
ATOM 2171 N N . GLY A 1 291 ? -3.102 -4.573 5.220 1.00 91.81 291 GLY A N 1
ATOM 2172 C CA . GLY A 1 291 ? -4.251 -5.274 5.805 1.00 91.81 291 GLY A CA 1
ATOM 2173 C C . GLY A 1 291 ? -3.863 -6.657 6.326 1.00 91.81 291 GLY A C 1
ATOM 2174 O O . GLY A 1 291 ? -4.149 -6.993 7.473 1.00 91.81 291 GLY A O 1
ATOM 2175 N N . ALA A 1 292 ? -3.113 -7.416 5.524 1.00 93.62 292 ALA A N 1
ATOM 2176 C CA . ALA A 1 292 ? -2.620 -8.732 5.907 1.00 93.62 292 ALA A CA 1
ATOM 2177 C C . ALA A 1 292 ? -1.734 -8.687 7.162 1.00 93.62 292 ALA A C 1
ATOM 2179 O O . ALA A 1 292 ? -1.909 -9.518 8.053 1.00 93.62 292 ALA A O 1
ATOM 2180 N N . GLN A 1 293 ? -0.832 -7.703 7.282 1.00 93.25 293 GLN A N 1
ATOM 2181 C CA . GLN A 1 293 ? -0.028 -7.498 8.493 1.00 93.25 293 GLN A CA 1
ATOM 2182 C C . GLN A 1 293 ? -0.889 -7.171 9.707 1.00 93.25 293 GLN A C 1
ATOM 2184 O O . GLN A 1 293 ? -0.646 -7.702 10.791 1.00 93.25 293 GLN A O 1
ATOM 2189 N N . GLN A 1 294 ? -1.895 -6.310 9.539 1.00 93.31 294 GLN A N 1
ATOM 2190 C CA . GLN A 1 294 ? -2.804 -5.951 10.621 1.00 93.31 294 GLN A CA 1
ATOM 2191 C C . GLN A 1 294 ? -3.526 -7.199 11.152 1.00 93.31 294 GLN A C 1
ATOM 2193 O O . GLN A 1 294 ? -3.565 -7.429 12.363 1.00 93.31 294 GLN A O 1
ATOM 2198 N N . TYR A 1 295 ? -4.032 -8.057 10.265 1.00 94.00 295 TYR A N 1
ATOM 2199 C CA . TYR A 1 295 ? -4.705 -9.293 10.671 1.00 94.00 295 TYR A CA 1
ATOM 2200 C C . TYR A 1 295 ? -3.735 -10.296 11.301 1.00 94.00 295 TYR A C 1
ATOM 2202 O O . TYR A 1 295 ? -4.079 -10.928 12.301 1.00 94.00 295 TYR A O 1
ATOM 2210 N N . ALA A 1 296 ? -2.505 -10.389 10.794 1.00 93.44 296 ALA A N 1
ATOM 2211 C CA . ALA A 1 296 ? -1.470 -11.230 11.387 1.00 93.44 296 ALA A CA 1
ATOM 2212 C C . ALA A 1 296 ? -1.169 -10.795 12.821 1.00 93.44 296 ALA A C 1
ATOM 2214 O O . ALA A 1 296 ? -1.133 -11.613 13.736 1.00 93.44 296 ALA A O 1
ATOM 2215 N N . LYS A 1 297 ? -0.980 -9.485 13.012 1.00 93.12 297 LYS A N 1
ATOM 2216 C CA . LYS A 1 297 ? -0.534 -8.896 14.271 1.00 93.12 297 LYS A CA 1
ATOM 2217 C C . LYS A 1 297 ? -1.602 -8.943 15.356 1.00 93.12 297 LYS A C 1
ATOM 2219 O O . LYS A 1 297 ? -1.272 -9.224 16.505 1.00 93.12 297 LYS A O 1
ATOM 2224 N N . PHE A 1 298 ? -2.848 -8.623 15.010 1.00 95.06 298 PHE A N 1
ATOM 2225 C CA . PHE A 1 298 ? -3.916 -8.440 15.996 1.00 95.06 298 PHE A CA 1
ATOM 2226 C C . PHE A 1 298 ? -4.873 -9.624 16.083 1.00 95.06 298 PHE A C 1
ATOM 2228 O O . PHE A 1 298 ? -5.454 -9.847 17.140 1.00 95.06 298 PHE A O 1
ATOM 2235 N N . LEU A 1 299 ? -5.024 -10.397 15.005 1.00 94.94 299 LEU A N 1
ATOM 2236 C CA . LEU A 1 299 ? -5.977 -11.507 14.942 1.00 94.94 299 LEU A CA 1
ATOM 2237 C C . LEU A 1 299 ? -5.312 -12.882 14.794 1.00 94.94 299 LEU A C 1
ATOM 2239 O O . LEU A 1 299 ? -6.010 -13.895 14.813 1.00 94.94 299 LEU A O 1
ATOM 2243 N N . ASN A 1 300 ? -3.983 -12.935 14.638 1.00 93.38 300 ASN A N 1
ATOM 2244 C CA . ASN A 1 300 ? -3.223 -14.135 14.266 1.00 93.38 300 ASN A CA 1
ATOM 2245 C C . ASN A 1 300 ? -3.689 -14.776 12.943 1.00 93.38 300 ASN A C 1
ATOM 2247 O O . ASN A 1 300 ? -3.435 -15.961 12.704 1.00 93.38 300 ASN A O 1
ATOM 2251 N N . SER A 1 301 ? -4.375 -14.013 12.085 1.00 92.38 301 SER A N 1
ATOM 2252 C CA . SER A 1 301 ? -4.942 -14.481 10.818 1.00 92.38 301 SER A CA 1
ATOM 2253 C C . SER A 1 301 ? -4.020 -14.126 9.645 1.00 92.38 301 SER A C 1
ATOM 2255 O O . SER A 1 301 ? -3.520 -13.004 9.602 1.00 92.38 301 SER A O 1
ATOM 2257 N N . PRO A 1 302 ? -3.770 -15.035 8.685 1.00 90.69 302 PRO A N 1
ATOM 2258 C CA . PRO A 1 302 ? -4.272 -16.404 8.565 1.00 90.69 302 PRO A CA 1
ATOM 2259 C C . PRO A 1 302 ? -3.284 -17.433 9.155 1.00 90.69 302 PRO A C 1
ATOM 2261 O O . PRO A 1 302 ? -3.159 -18.546 8.648 1.00 90.69 302 PRO A O 1
ATOM 2264 N N . CYS A 1 303 ? -2.487 -17.056 10.155 1.00 86.12 303 CYS A N 1
ATOM 2265 C CA . CYS A 1 303 ? -1.323 -17.823 10.606 1.00 86.12 303 CYS A CA 1
ATOM 2266 C C . CYS A 1 303 ? -1.677 -19.045 11.466 1.00 86.12 303 CYS A C 1
ATOM 2268 O O . CYS A 1 303 ? -0.910 -20.004 11.497 1.00 86.12 303 CYS A O 1
ATOM 2270 N N . THR A 1 304 ? -2.816 -19.028 12.168 1.00 86.88 304 THR A N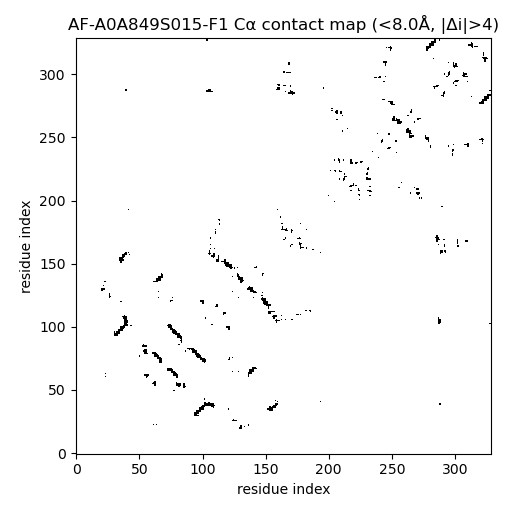 1
ATOM 2271 C CA . THR A 1 304 ? -3.190 -20.084 13.126 1.00 86.88 304 THR A CA 1
ATOM 2272 C C . THR A 1 304 ? -4.647 -20.524 12.979 1.00 86.88 304 THR A C 1
ATOM 2274 O O . THR A 1 304 ? -5.494 -19.769 12.510 1.00 86.88 304 THR A O 1
ATOM 2277 N N . ARG A 1 305 ? -4.962 -21.753 13.414 1.00 79.94 305 ARG A N 1
ATOM 2278 C CA . ARG A 1 305 ? -6.322 -22.325 13.340 1.00 79.94 305 ARG A CA 1
ATOM 2279 C C . ARG A 1 305 ? -7.337 -21.614 14.245 1.00 79.94 305 ARG A C 1
ATOM 2281 O O . ARG A 1 305 ? -8.517 -21.601 13.921 1.00 79.94 305 ARG A O 1
ATOM 2288 N N . CYS A 1 306 ? -6.886 -21.037 15.358 1.00 84.06 306 CYS A N 1
ATOM 2289 C CA . CYS A 1 306 ? -7.730 -20.308 16.312 1.00 84.06 306 CYS A CA 1
ATOM 2290 C C . CYS A 1 306 ? -7.724 -18.791 16.065 1.00 84.06 306 CYS A C 1
ATOM 2292 O O . CYS A 1 30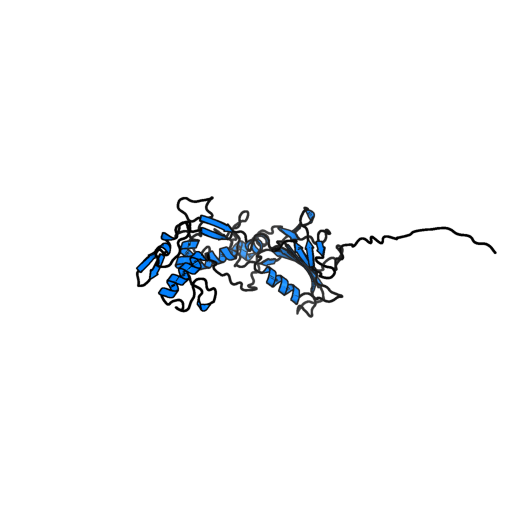6 ? -8.072 -18.022 16.959 1.00 84.06 306 CYS A O 1
ATOM 2294 N N . ALA A 1 307 ? -7.273 -18.357 14.886 1.00 89.00 307 ALA A N 1
ATOM 2295 C CA . ALA A 1 307 ? -7.279 -16.955 14.510 1.00 89.00 307 ALA A CA 1
ATOM 2296 C C . ALA A 1 307 ? -8.709 -16.410 14.447 1.00 89.00 307 ALA A C 1
ATOM 2298 O O . ALA A 1 307 ? -9.633 -17.098 14.010 1.00 89.00 307 ALA A O 1
ATOM 2299 N N . LEU A 1 308 ? -8.876 -15.151 14.844 1.00 88.75 308 LEU A N 1
ATOM 2300 C CA . LEU A 1 308 ? -10.138 -14.453 14.642 1.00 88.75 308 LEU A CA 1
ATOM 2301 C C . LEU A 1 308 ? -10.219 -13.992 13.177 1.00 88.75 308 LEU A C 1
ATOM 2303 O O . LEU A 1 308 ? -9.240 -13.449 12.656 1.00 88.75 308 LEU A O 1
ATOM 2307 N N . PRO A 1 309 ? -11.348 -14.188 12.480 1.00 88.94 309 PRO A N 1
ATOM 2308 C CA . PRO A 1 309 ? -11.530 -13.568 11.177 1.00 88.94 309 PRO A CA 1
ATOM 2309 C C . PRO A 1 309 ? -11.670 -12.042 11.344 1.00 88.94 309 PRO A C 1
ATOM 2311 O O . PRO A 1 309 ? -12.247 -11.586 12.338 1.00 88.94 309 PRO A O 1
ATOM 2314 N N . PRO A 1 310 ? -11.144 -11.232 10.407 1.00 92.00 310 PRO A N 1
ATOM 2315 C CA . PRO A 1 310 ? -11.487 -9.818 10.352 1.00 92.00 310 PRO A CA 1
ATOM 2316 C C . PRO A 1 310 ? -12.966 -9.661 9.984 1.00 92.00 310 PRO A C 1
ATOM 2318 O O . PRO A 1 310 ? -13.534 -10.507 9.296 1.00 92.00 310 PRO A O 1
ATOM 2321 N N . ILE A 1 311 ? -13.580 -8.560 10.406 1.00 91.06 311 ILE A N 1
ATOM 2322 C CA . ILE A 1 311 ? -14.945 -8.228 10.006 1.00 91.06 311 ILE A CA 1
ATOM 2323 C C . ILE A 1 311 ? -15.017 -8.015 8.491 1.00 91.06 311 ILE A C 1
ATOM 2325 O O . ILE A 1 311 ? -14.101 -7.446 7.880 1.00 91.06 311 ILE A O 1
ATOM 2329 N N . GLU A 1 312 ? -16.102 -8.473 7.876 1.00 86.94 312 GLU A N 1
ATOM 2330 C CA . GLU A 1 312 ? -16.339 -8.265 6.450 1.00 86.94 312 GLU A CA 1
ATOM 2331 C C . GLU A 1 312 ? -16.934 -6.892 6.151 1.00 86.94 312 GLU A C 1
ATOM 2333 O O . GLU A 1 312 ? -17.496 -6.231 7.025 1.00 86.94 312 GLU A O 1
ATOM 2338 N N . ILE A 1 313 ? -16.769 -6.450 4.902 1.00 82.44 313 ILE A N 1
ATOM 2339 C CA . ILE A 1 313 ? -17.367 -5.203 4.415 1.00 82.44 313 ILE A CA 1
ATOM 2340 C C . ILE A 1 313 ? -18.886 -5.333 4.544 1.00 82.44 313 ILE A C 1
ATOM 2342 O O . ILE A 1 313 ? -19.477 -6.286 4.033 1.00 82.44 313 ILE A O 1
ATOM 2346 N N . SER A 1 314 ? -19.516 -4.390 5.242 1.00 74.44 314 SER A N 1
ATOM 2347 C CA . SER A 1 314 ? -20.970 -4.344 5.341 1.00 74.44 314 SER A CA 1
ATOM 2348 C C . SER A 1 314 ? -21.548 -3.562 4.163 1.00 74.44 314 SER A C 1
ATOM 2350 O O . SER A 1 314 ? -20.994 -2.546 3.751 1.00 74.44 314 SER A O 1
ATOM 2352 N N . ALA A 1 315 ? -22.669 -4.040 3.614 1.00 61.81 315 ALA A N 1
ATOM 2353 C CA . ALA A 1 315 ? -23.484 -3.238 2.703 1.00 61.81 315 ALA A CA 1
ATOM 2354 C C . ALA A 1 315 ? -23.949 -1.952 3.413 1.00 61.81 315 ALA A C 1
ATOM 2356 O O . ALA A 1 315 ? -24.042 -1.931 4.645 1.00 61.81 315 ALA A O 1
ATOM 2357 N N . ASP A 1 316 ? -24.225 -0.892 2.650 1.00 61.12 316 ASP A N 1
ATOM 2358 C CA . ASP A 1 316 ? -24.484 0.447 3.187 1.00 61.12 316 ASP A CA 1
ATOM 2359 C C . ASP A 1 316 ? -25.507 0.444 4.341 1.00 61.12 316 ASP A C 1
ATOM 2361 O O . ASP A 1 316 ? -26.673 0.089 4.176 1.00 61.12 316 ASP A O 1
ATOM 2365 N N . ASN A 1 317 ? -25.049 0.902 5.513 1.00 60.09 317 ASN A N 1
ATOM 2366 C CA . ASN A 1 317 ? -25.810 1.124 6.751 1.00 60.09 317 ASN A CA 1
ATOM 2367 C C . ASN A 1 317 ? -26.392 -0.127 7.445 1.00 60.09 317 ASN A C 1
ATOM 2369 O O . ASN A 1 317 ? -27.613 -0.247 7.569 1.00 60.09 317 ASN A O 1
ATOM 2373 N N . PRO A 1 318 ? -25.552 -1.002 8.032 1.00 71.44 318 PRO A N 1
ATOM 2374 C CA . PRO A 1 318 ? -26.044 -2.035 8.938 1.00 71.44 318 PRO A CA 1
ATOM 2375 C C . PRO A 1 318 ? -26.778 -1.408 10.133 1.00 71.44 318 PRO A C 1
ATOM 2377 O O . PRO A 1 318 ? -26.263 -0.487 10.772 1.00 71.44 318 PRO A O 1
ATOM 2380 N N . ILE A 1 319 ? -27.963 -1.942 10.446 1.00 69.69 319 ILE A N 1
ATOM 2381 C CA . ILE A 1 319 ? -28.795 -1.510 11.584 1.00 69.69 319 ILE A CA 1
ATOM 2382 C C . ILE A 1 319 ? -28.072 -1.776 12.915 1.00 69.69 319 ILE A C 1
ATOM 2384 O O . ILE A 1 319 ? -28.119 -0.946 13.822 1.00 69.69 319 ILE A O 1
ATOM 2388 N N . ASP A 1 320 ? -27.329 -2.884 12.995 1.00 80.31 320 ASP A N 1
ATOM 2389 C CA . ASP A 1 320 ? -26.690 -3.343 14.233 1.00 80.31 320 ASP A CA 1
ATOM 2390 C C . ASP A 1 320 ? -25.174 -3.094 14.303 1.00 80.31 320 ASP A C 1
ATOM 2392 O O . ASP A 1 320 ? -24.575 -3.358 15.341 1.00 80.31 320 ASP A O 1
ATOM 2396 N N . GLY A 1 321 ? -24.554 -2.562 13.24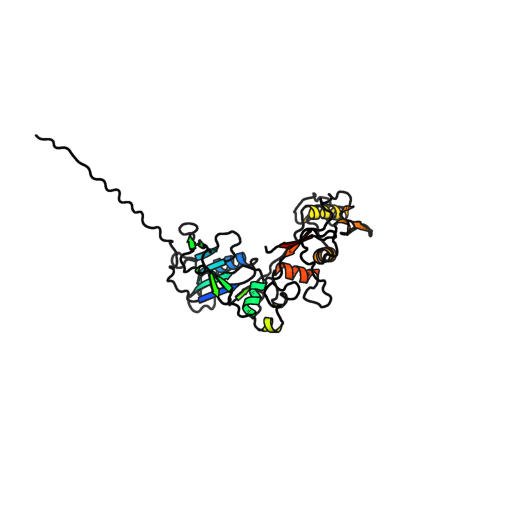1 1.00 80.69 321 GLY A N 1
ATOM 2397 C CA . GLY A 1 321 ? -23.112 -2.276 13.176 1.00 80.69 321 GLY A CA 1
ATOM 2398 C C . GLY A 1 321 ? -22.177 -3.507 13.170 1.00 80.69 321 GLY A C 1
ATOM 2399 O O . GLY A 1 321 ? -22.640 -4.648 13.263 1.00 80.69 321 GLY A O 1
ATOM 2400 N N . PRO A 1 322 ? -20.848 -3.289 13.060 1.00 88.56 322 PRO A N 1
ATOM 2401 C CA . PRO A 1 322 ? -20.204 -2.016 12.718 1.00 88.56 322 PRO A CA 1
ATOM 2402 C C . PRO A 1 322 ? -20.394 -1.675 11.227 1.00 88.56 322 PRO A C 1
ATOM 2404 O O . PRO A 1 322 ? -20.691 -2.546 10.406 1.00 88.56 322 PRO A O 1
ATOM 2407 N N . ARG A 1 323 ? -20.197 -0.407 10.848 1.00 90.19 323 ARG A N 1
ATOM 2408 C CA . ARG A 1 323 ? -20.076 -0.025 9.432 1.00 90.19 323 ARG A CA 1
ATOM 2409 C C . ARG A 1 323 ? -18.641 -0.247 8.982 1.00 90.19 323 ARG A C 1
ATOM 2411 O O . ARG A 1 323 ? -17.723 0.340 9.553 1.00 90.19 323 ARG A O 1
ATOM 2418 N N . VAL A 1 324 ? -18.452 -1.082 7.971 1.00 89.25 324 VAL A N 1
ATOM 2419 C CA . VAL A 1 324 ? -17.130 -1.482 7.495 1.00 89.25 324 VAL A CA 1
ATOM 2420 C C . VAL A 1 324 ? -16.998 -1.074 6.047 1.00 89.25 324 VAL A C 1
ATOM 2422 O O . VAL A 1 324 ? -17.751 -1.546 5.203 1.00 89.25 324 VAL A O 1
ATOM 2425 N N . LEU A 1 325 ? -16.031 -0.209 5.771 1.00 87.25 325 LEU A N 1
ATOM 2426 C CA . LEU A 1 325 ? -15.774 0.314 4.436 1.00 87.25 325 LEU A CA 1
ATOM 2427 C C . LEU A 1 325 ? -14.467 -0.269 3.905 1.00 87.25 325 LEU A C 1
ATOM 2429 O O . LEU A 1 325 ? -13.461 -0.318 4.619 1.00 87.25 325 LEU A O 1
ATOM 2433 N N . GLY A 1 326 ? -14.484 -0.703 2.647 1.00 84.00 326 GLY A N 1
ATOM 2434 C CA . GLY A 1 326 ? -13.277 -1.098 1.933 1.00 84.00 326 GLY A CA 1
ATOM 2435 C C . GLY A 1 326 ? -12.513 0.128 1.444 1.00 84.00 326 GLY A C 1
ATOM 2436 O O . GLY A 1 326 ? -13.086 1.010 0.812 1.00 84.00 326 GLY A O 1
ATOM 2437 N N . ASN A 1 327 ? -11.211 0.169 1.711 1.00 77.12 327 ASN A N 1
ATOM 2438 C CA . ASN A 1 327 ? -10.298 1.158 1.154 1.00 77.12 327 ASN A CA 1
ATOM 2439 C C . ASN A 1 327 ? -9.225 0.455 0.312 1.00 77.12 327 ASN A C 1
ATOM 2441 O O . ASN A 1 327 ? -8.435 -0.347 0.832 1.00 77.12 327 ASN A O 1
ATOM 2445 N N . SER A 1 328 ? -9.174 0.754 -0.986 1.00 61.88 328 SER A N 1
ATOM 2446 C CA . SER A 1 328 ? -8.117 0.252 -1.872 1.00 61.88 328 SER A CA 1
ATOM 2447 C C . SER A 1 328 ? -6.751 0.863 -1.539 1.00 61.88 328 SER A C 1
ATOM 2449 O O . SER A 1 328 ? -5.720 0.203 -1.715 1.00 61.88 328 SER A O 1
ATOM 2451 N N . GLY A 1 329 ? -6.734 2.047 -0.917 1.00 49.91 329 GLY A N 1
ATOM 2452 C CA . GLY A 1 329 ? -5.595 2.957 -1.018 1.00 49.91 329 GLY A CA 1
ATOM 2453 C C . GLY A 1 329 ? -5.610 3.660 -2.366 1.00 49.91 329 GLY A C 1
ATOM 2454 O O . GLY A 1 329 ? -6.016 3.007 -3.357 1.00 49.91 329 GLY A O 1
#

Foldseek 3Di:
DDDDDDDDDDDPDDPPPPPDQPQVDALPDDWPEEAEEEAAPLCVVVVVVVCVQQFDPDPVWHKAWEFAPDDSTQKIKIWTWGACVSPPPDPGITTYIYIYGNPQHQLGLQQLLLVVFFDWTADPSPSQWHDPDVPPSYTHGDDDDPNRTDGDRHPGGGHQDQNQLQADQQPAPPTDRQDPVSSVSDDDDDDDHDDDDDDDDLLVFLLQLVVCCVQVVAPVPDDRSDPDPSSGGDDDLQLLLCLQLFVPQFLQVRWDDDPNDTGRSQPDPPRDDDPGRGAEAEAEGRNHNSNSVSQCRRQVPPPDPNGRDTDDADDPDDPRGHHYHYDPD

Secondary structure (DSSP, 8-state):
-----------------------SS-TT---SEEEEEEE-STTHHHHHHHHHHHB--SSSSPPEEEEESSTT-SEEEEEEEE-TTTSTT-SS-EEEEEEEE-TT-GGGGTHHHHTT--EEEE--SSS-EEESSTT--EEEE---SGGGEEEE--SEEE-SS-GGGSSGGGPPTTSPPPPHHHHHTS---------------HHHHHHHHHHHHHTTSS-TTPPTT--SGGG-----HHHHHHHHTT---BGGG-EEEETTEEEEGGGSTTPPPPSSSB-EEEEEPTT-HHHHHHHHHHH-TTTSTTPPPPPPPPPS--SSS-EEEEE--